Protein AF-A0A4Q9VBT9-F1 (afdb_monomer_lite)

Foldseek 3Di:
DDDDDDDDDDDPPPPDDDDDDDDDDDDDDDPVCVPPPPPLPDPDDPVVVVVLVCLLVVLVPDDLLVLLCCQQVVVVVVVDHDDLVRSLVVSLCSNCVSQLVVLLSVLLVPQDVVQLVVCVVVVDDPVCCCVPRRPLSSCLSSLVSVLVVVLVSVVCVLSSCVVVDDDLVVVLVVVCVVPVCNPVSVVVSVVVSVVVSVVSSVVSVVVCCVPRVPD

Organism: NCBI:txid1549641

InterPro domains:
  IPR000515 ABC transporter type 1, transmembrane domain MetI-like [PF00528] (42-210)
  IPR000515 ABC transporter type 1, transmembrane domain MetI-like [PS50928] (1-204)
  IPR000515 ABC transporter type 1, transmembrane domain MetI-like [cd06261] (45-200)
  IPR010065 Amino acid ABC transporter, permease protein, 3-TM domain [TIGR01726] (42-106)
  IPR035906 MetI-like superfamily [G3DSA:1.10.3720.10] (29-213)
  IPR035906 MetI-like superfamily [SSF161098] (27-200)
  IPR043429 ABC transporter membrane protein permease protein ArtM/GltK/GlnP/TcyL/YhdX-like [PTHR30614] (45-211)

Sequence (215 aa):
MTPCRSLRCPPHQWRGRRFKHGSILDGKIPAAWVSSPRKSTVYGRRVVRAIISAYVEFIRNTPFLIQVFVVYLGLPSLGVRLSPEQAAILAMTINVGAYGSEILRAGIESVPRGQIEAAKVLGFRFLPIFRHVIFRQALLAIYPALTSQFILLMLGTSIVSAIAVEELTAAANTIQTRTFRTFEVYFIVTLIYVAMSLFLRATFNAIYNRWIRIR

Structure (mmCIF, N/CA/C/O backbone):
data_AF-A0A4Q9VBT9-F1
#
_entry.id   AF-A0A4Q9VBT9-F1
#
loop_
_atom_site.group_PDB
_atom_site.id
_atom_site.type_symbol
_atom_site.label_atom_id
_atom_site.label_alt_id
_atom_site.label_comp_id
_atom_site.label_asym_id
_atom_site.label_entity_id
_atom_site.label_seq_id
_atom_site.pdbx_PDB_ins_code
_atom_site.Cartn_x
_atom_site.Cartn_y
_atom_site.Cartn_z
_atom_site.occupancy
_atom_site.B_iso_or_equiv
_atom_site.auth_seq_id
_atom_site.auth_comp_id
_atom_site.auth_asym_id
_atom_site.auth_atom_id
_atom_site.pdbx_PDB_model_num
ATOM 1 N N . MET A 1 1 ? 23.984 -27.152 -54.541 1.00 41.47 1 MET A N 1
ATOM 2 C CA . MET A 1 1 ? 22.603 -27.427 -54.095 1.00 41.47 1 MET A CA 1
ATOM 3 C C . MET A 1 1 ? 22.132 -26.262 -53.241 1.00 41.47 1 MET A C 1
ATOM 5 O O . MET A 1 1 ? 22.604 -26.079 -52.128 1.00 41.47 1 MET A O 1
ATOM 9 N N . THR A 1 2 ? 21.295 -25.419 -53.832 1.00 29.95 2 THR A N 1
ATOM 10 C CA . THR A 1 2 ? 20.594 -24.273 -53.231 1.00 29.95 2 THR A CA 1
ATOM 11 C C . THR A 1 2 ? 19.303 -24.764 -52.515 1.00 29.95 2 THR A C 1
ATOM 13 O O . THR A 1 2 ? 19.048 -25.966 -52.521 1.00 29.95 2 THR A O 1
ATOM 16 N N . PRO A 1 3 ? 18.510 -23.910 -51.833 1.00 42.59 3 PRO A N 1
ATOM 17 C CA . PRO A 1 3 ? 18.200 -23.987 -50.402 1.00 42.59 3 PRO A CA 1
ATOM 18 C C . PRO A 1 3 ? 16.759 -24.440 -50.079 1.00 42.59 3 PRO A C 1
ATOM 20 O O . PRO A 1 3 ? 15.856 -24.326 -50.906 1.00 42.59 3 PRO A O 1
ATOM 23 N N . CYS A 1 4 ? 16.492 -24.849 -48.831 1.00 33.50 4 CYS A N 1
ATOM 24 C CA . CYS A 1 4 ? 15.123 -25.124 -48.378 1.00 33.50 4 CYS A CA 1
ATOM 25 C C . CYS A 1 4 ? 14.430 -23.837 -47.898 1.00 33.50 4 CYS A C 1
ATOM 27 O O . CYS A 1 4 ? 14.563 -23.389 -46.761 1.00 33.50 4 CYS A O 1
ATOM 29 N N . ARG A 1 5 ? 13.703 -23.235 -48.838 1.00 38.47 5 ARG A N 1
ATOM 30 C CA . ARG A 1 5 ? 12.764 -22.123 -48.705 1.00 38.47 5 ARG A CA 1
ATOM 31 C C . ARG A 1 5 ? 11.365 -22.720 -48.517 1.00 38.47 5 ARG A C 1
ATOM 33 O O . ARG A 1 5 ? 10.780 -23.141 -49.503 1.00 38.47 5 ARG A O 1
ATOM 40 N N . SER A 1 6 ? 10.813 -22.779 -47.304 1.00 42.28 6 SER A N 1
ATOM 41 C CA . SER A 1 6 ? 9.351 -22.714 -47.096 1.00 42.28 6 SER A CA 1
ATOM 42 C C . SER A 1 6 ? 8.944 -22.737 -45.620 1.00 42.28 6 SER A C 1
ATOM 44 O O . SER A 1 6 ? 9.319 -23.599 -44.834 1.00 42.28 6 SER A O 1
ATOM 46 N N . LEU A 1 7 ? 8.106 -21.760 -45.283 1.00 49.81 7 LEU A N 1
ATOM 47 C CA . LEU A 1 7 ? 7.200 -21.752 -44.145 1.00 49.81 7 LEU A CA 1
ATOM 48 C C . LEU A 1 7 ? 6.194 -22.907 -44.277 1.00 49.81 7 LEU A C 1
ATOM 50 O O . LEU A 1 7 ? 5.465 -22.945 -45.272 1.00 49.81 7 LEU A O 1
ATOM 54 N N . ARG A 1 8 ? 6.143 -23.797 -43.274 1.00 39.50 8 ARG A N 1
ATOM 55 C CA . ARG A 1 8 ? 4.955 -24.528 -42.770 1.00 39.50 8 ARG A CA 1
ATOM 56 C C . ARG A 1 8 ? 5.395 -25.622 -41.783 1.00 39.50 8 ARG A C 1
ATOM 58 O O . ARG A 1 8 ? 5.787 -26.705 -42.197 1.00 39.50 8 ARG A O 1
ATOM 65 N N . CYS A 1 9 ? 5.298 -25.361 -40.477 1.00 41.59 9 CYS A N 1
ATOM 66 C CA . CYS A 1 9 ? 5.361 -26.420 -39.459 1.00 41.59 9 CYS A CA 1
ATOM 67 C C . CYS A 1 9 ? 3.930 -26.891 -39.121 1.00 41.59 9 CYS A C 1
ATOM 69 O O . CYS A 1 9 ? 3.095 -26.042 -38.804 1.00 41.59 9 CYS A O 1
ATOM 71 N N . PRO A 1 10 ? 3.618 -28.200 -39.176 1.00 45.19 10 PRO A N 1
ATOM 72 C CA . PRO A 1 10 ? 2.291 -28.726 -38.851 1.00 45.19 10 PRO A CA 1
ATOM 73 C C . PRO A 1 10 ? 2.074 -28.921 -37.326 1.00 45.19 10 PRO A C 1
ATOM 75 O O . PRO A 1 10 ? 3.022 -29.220 -36.600 1.00 45.19 10 PRO A O 1
ATOM 78 N N . PRO A 1 11 ? 0.831 -28.799 -36.808 1.00 48.09 11 PRO A N 1
ATOM 79 C CA . PRO A 1 11 ? 0.550 -28.661 -35.368 1.00 48.09 11 PRO A CA 1
ATOM 80 C C . PRO A 1 11 ? 0.436 -29.971 -34.552 1.00 48.09 11 PRO A C 1
ATOM 82 O O . PRO A 1 11 ? -0.048 -29.942 -33.425 1.00 48.09 11 PRO A O 1
ATOM 85 N N . HIS A 1 12 ? 0.884 -31.127 -35.051 1.00 48.47 12 HIS A N 1
ATOM 86 C CA . HIS A 1 12 ? 0.648 -32.428 -34.390 1.00 48.47 12 HIS A CA 1
ATOM 87 C C . HIS A 1 12 ? 1.867 -33.029 -33.654 1.00 48.47 12 HIS A C 1
ATOM 89 O O . HIS A 1 12 ? 1.790 -34.151 -33.159 1.00 48.47 12 HIS A O 1
ATOM 95 N N . GLN A 1 13 ? 2.977 -32.290 -33.512 1.00 44.00 13 GLN A N 1
ATOM 96 C CA . GLN A 1 13 ? 4.254 -32.820 -32.994 1.00 44.00 13 GLN A CA 1
ATOM 97 C C . GLN A 1 13 ? 4.605 -32.408 -31.542 1.00 44.00 13 GLN A C 1
ATOM 99 O O . GLN A 1 13 ? 5.768 -32.446 -31.149 1.00 44.00 13 GLN A O 1
ATOM 104 N N . TRP A 1 14 ? 3.616 -32.040 -30.714 1.00 46.31 14 TRP A N 1
ATOM 105 C CA . TRP A 1 14 ? 3.822 -31.657 -29.297 1.00 46.31 14 TRP A CA 1
ATOM 106 C C . TRP A 1 14 ? 3.357 -32.694 -28.265 1.00 46.31 14 TRP A C 1
ATOM 108 O O . TRP A 1 14 ? 3.235 -32.393 -27.079 1.00 46.31 14 TRP A O 1
ATOM 118 N N . ARG A 1 15 ? 3.125 -33.942 -28.673 1.00 44.03 15 ARG A N 1
ATOM 119 C CA . ARG A 1 15 ? 2.681 -35.007 -27.767 1.00 44.03 15 ARG A CA 1
ATOM 120 C C . ARG A 1 15 ? 3.808 -36.030 -27.595 1.00 44.03 15 ARG A C 1
ATOM 122 O O . ARG A 1 15 ? 3.927 -36.939 -28.403 1.00 44.03 15 ARG A O 1
ATOM 129 N N . GLY A 1 16 ? 4.663 -35.873 -26.571 1.00 39.12 16 GLY A N 1
ATOM 130 C CA . GLY A 1 16 ? 5.627 -36.945 -26.262 1.00 39.12 16 GLY A CA 1
ATOM 131 C C . GLY A 1 16 ? 6.888 -36.687 -25.431 1.00 39.12 16 GLY A C 1
ATOM 132 O O . GLY A 1 16 ? 7.730 -37.581 -25.412 1.00 39.12 16 GLY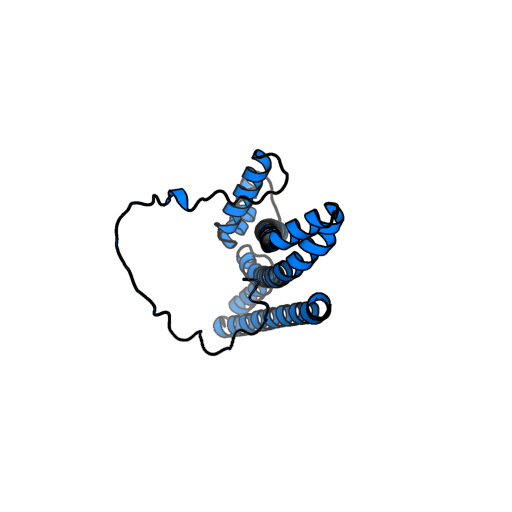 A O 1
ATOM 133 N N . ARG A 1 17 ? 7.075 -35.567 -24.714 1.00 38.09 17 ARG A N 1
ATOM 134 C CA . ARG A 1 17 ? 8.184 -35.476 -23.735 1.00 38.09 17 ARG A CA 1
ATOM 135 C C . ARG A 1 17 ? 7.695 -35.677 -22.306 1.00 38.09 17 ARG A C 1
ATOM 137 O O . ARG A 1 17 ? 7.291 -34.752 -21.614 1.00 38.09 17 ARG A O 1
ATOM 144 N N . ARG A 1 18 ? 7.729 -36.960 -21.935 1.00 39.06 18 ARG A N 1
ATOM 145 C CA . ARG A 1 18 ? 7.589 -37.518 -20.591 1.00 39.06 18 ARG A CA 1
ATOM 146 C C . ARG A 1 18 ? 8.417 -36.745 -19.564 1.00 39.06 18 ARG A C 1
ATOM 148 O O . ARG A 1 18 ? 9.620 -36.564 -19.737 1.00 39.06 18 ARG A O 1
ATOM 155 N N . PHE A 1 19 ? 7.745 -36.416 -18.466 1.00 40.06 19 PHE A N 1
ATOM 156 C CA . PHE A 1 19 ? 8.315 -36.292 -17.132 1.00 40.06 19 PHE A CA 1
ATOM 157 C C . PHE A 1 19 ? 9.359 -37.392 -16.885 1.00 40.06 19 PHE A C 1
ATOM 159 O O . PHE A 1 19 ? 9.043 -38.579 -16.977 1.00 40.06 19 PHE A O 1
ATOM 166 N N . LYS A 1 20 ? 10.581 -37.003 -16.521 1.00 36.03 20 LYS A N 1
ATOM 167 C CA . LYS A 1 20 ? 11.493 -37.864 -15.769 1.00 36.03 20 LYS A CA 1
ATOM 168 C C . LYS A 1 20 ? 11.769 -37.199 -14.429 1.00 36.03 20 LYS A C 1
ATOM 170 O O . LYS A 1 20 ? 12.454 -36.185 -14.361 1.00 36.03 20 LYS A O 1
ATOM 175 N N . HIS A 1 21 ? 11.185 -37.784 -13.386 1.00 34.78 21 HIS A N 1
ATOM 176 C CA . HIS A 1 21 ? 11.711 -37.700 -12.032 1.00 34.78 21 HIS A CA 1
ATOM 177 C C . HIS A 1 21 ? 13.161 -38.197 -12.040 1.00 34.78 21 HIS A C 1
ATOM 179 O O . HIS A 1 21 ? 13.456 -39.255 -12.595 1.00 34.78 21 HIS A O 1
ATOM 185 N N . GLY A 1 22 ? 14.039 -37.419 -11.423 1.00 31.72 22 GLY A N 1
ATOM 186 C CA . GLY A 1 22 ? 15.429 -37.755 -11.162 1.00 31.72 22 GLY A CA 1
ATOM 187 C C . GLY A 1 22 ? 15.841 -37.067 -9.871 1.00 31.72 22 GLY A C 1
ATOM 188 O O . GLY A 1 22 ? 16.493 -36.032 -9.895 1.00 31.72 22 GLY A O 1
ATOM 189 N N . SER A 1 23 ? 15.377 -37.613 -8.751 1.00 38.16 23 SER A N 1
ATOM 190 C CA . SER A 1 23 ? 15.927 -37.364 -7.425 1.00 38.16 23 SER A CA 1
ATOM 191 C C . SER A 1 23 ? 17.282 -38.064 -7.325 1.00 38.16 23 SER A C 1
ATOM 193 O O . SER A 1 23 ? 17.322 -39.290 -7.235 1.00 38.16 23 SER A O 1
ATOM 195 N N . ILE A 1 24 ? 18.375 -37.302 -7.344 1.00 40.81 24 ILE A N 1
ATOM 196 C CA . ILE A 1 24 ? 19.678 -37.746 -6.839 1.00 40.81 24 ILE A CA 1
ATOM 197 C C . ILE A 1 24 ? 20.220 -36.633 -5.947 1.00 40.81 24 ILE A C 1
ATOM 199 O O . ILE A 1 24 ? 20.262 -35.462 -6.320 1.00 40.81 24 ILE A O 1
ATOM 203 N N . LEU A 1 25 ? 20.517 -37.060 -4.729 1.00 45.81 25 LEU A N 1
ATOM 204 C CA . LEU A 1 25 ? 20.853 -36.300 -3.545 1.00 45.81 25 LEU A CA 1
ATOM 205 C C . LEU A 1 25 ? 22.316 -35.827 -3.555 1.00 45.81 25 LEU A C 1
ATOM 207 O O . LEU A 1 25 ? 23.164 -36.370 -4.256 1.00 45.81 25 LEU A O 1
ATOM 211 N N . ASP A 1 26 ? 22.556 -34.862 -2.670 1.00 36.56 26 ASP A N 1
ATOM 212 C CA . ASP A 1 26 ? 23.813 -34.587 -1.972 1.00 36.56 26 ASP A CA 1
ATOM 213 C C . ASP A 1 26 ? 24.938 -33.860 -2.711 1.00 36.56 26 ASP A C 1
ATOM 215 O O . ASP A 1 26 ? 25.891 -34.421 -3.244 1.00 36.56 26 ASP A O 1
ATOM 219 N N . GLY A 1 27 ? 24.894 -32.536 -2.568 1.00 35.88 27 GLY A N 1
ATOM 220 C CA . GLY A 1 27 ? 26.042 -31.664 -2.766 1.00 35.88 27 GLY A CA 1
ATOM 221 C C . GLY A 1 27 ? 25.798 -30.302 -2.134 1.00 35.88 27 GLY A C 1
ATOM 222 O O . GLY A 1 27 ? 25.495 -29.355 -2.845 1.00 35.88 27 GLY A O 1
ATOM 223 N N . LYS A 1 28 ? 25.861 -30.238 -0.794 1.00 43.28 28 LYS A N 1
ATOM 224 C CA . LYS A 1 28 ? 25.981 -29.036 0.059 1.00 43.28 28 LYS A CA 1
ATOM 225 C C . LYS A 1 28 ? 25.972 -27.705 -0.711 1.00 43.28 28 LYS A C 1
ATOM 227 O O . LYS A 1 28 ? 27.026 -27.163 -1.036 1.00 43.28 28 LYS A O 1
ATOM 232 N N . ILE A 1 29 ? 24.789 -27.144 -0.938 1.00 42.84 29 ILE A N 1
ATOM 233 C CA . ILE A 1 29 ? 24.659 -25.733 -1.303 1.00 42.84 29 ILE A CA 1
ATOM 234 C C . ILE A 1 29 ? 24.493 -24.997 0.026 1.00 42.84 29 ILE A C 1
ATOM 236 O O . ILE A 1 29 ? 23.461 -25.178 0.676 1.00 42.84 29 ILE A O 1
ATOM 240 N N . PRO A 1 30 ? 25.480 -24.216 0.499 1.00 38.38 30 PRO A N 1
ATOM 241 C CA . PRO A 1 30 ? 25.260 -23.420 1.689 1.00 38.38 30 PRO A CA 1
ATOM 242 C C . PRO A 1 30 ? 24.080 -22.485 1.421 1.00 38.38 30 PRO A C 1
ATOM 244 O O . PRO A 1 30 ? 24.077 -21.738 0.439 1.00 38.38 30 PRO A O 1
ATOM 247 N N . ALA A 1 31 ? 23.098 -22.500 2.325 1.00 44.47 31 ALA A N 1
ATOM 248 C CA . ALA A 1 31 ? 21.940 -21.602 2.340 1.00 44.47 31 ALA A CA 1
ATOM 249 C C . ALA A 1 31 ? 22.319 -20.098 2.310 1.00 44.47 31 ALA A C 1
ATOM 251 O O . ALA A 1 31 ? 21.458 -19.241 2.145 1.00 44.47 31 ALA A O 1
ATOM 252 N N . ALA A 1 32 ? 23.616 -19.778 2.386 1.00 38.78 32 ALA A N 1
ATOM 253 C CA . ALA A 1 32 ? 24.213 -18.464 2.175 1.00 38.78 32 ALA A CA 1
ATOM 254 C C . ALA A 1 32 ? 24.196 -17.954 0.713 1.00 38.78 32 ALA A C 1
ATOM 256 O O . ALA A 1 32 ? 24.543 -16.800 0.489 1.00 38.78 32 ALA A O 1
ATOM 257 N N . TRP A 1 33 ? 23.790 -18.760 -0.280 1.00 31.41 33 TRP A N 1
ATOM 258 C CA . TRP A 1 33 ? 23.716 -18.339 -1.696 1.00 31.41 33 TRP A CA 1
ATOM 259 C C . TRP A 1 33 ? 22.307 -17.979 -2.196 1.00 31.41 33 TRP A C 1
ATOM 261 O O . TRP A 1 33 ? 22.147 -17.547 -3.339 1.00 31.41 33 TRP A O 1
ATOM 271 N N . VAL A 1 34 ? 21.286 -18.066 -1.336 1.00 45.56 34 VAL A N 1
ATOM 272 C CA . VAL A 1 34 ? 19.930 -17.549 -1.625 1.00 45.56 34 VAL A CA 1
ATOM 273 C C . VAL A 1 34 ? 19.842 -16.024 -1.403 1.00 45.56 34 VAL A C 1
ATOM 275 O O . VAL A 1 34 ? 18.812 -15.409 -1.645 1.00 45.56 34 VAL A O 1
ATOM 278 N N . SER A 1 35 ? 20.949 -15.364 -1.051 1.00 39.19 35 SER A N 1
ATOM 279 C CA . SER A 1 35 ? 21.095 -13.902 -1.056 1.00 39.19 35 SER A CA 1
ATOM 280 C C . SER A 1 35 ? 21.804 -13.398 -2.320 1.00 39.19 35 SER A C 1
ATOM 282 O O . SER A 1 35 ? 22.610 -12.467 -2.267 1.00 39.19 35 SER A O 1
ATOM 284 N N . SER A 1 36 ? 21.517 -14.005 -3.482 1.00 37.19 36 SER A N 1
ATOM 285 C CA . SER A 1 36 ? 21.977 -13.483 -4.776 1.00 37.19 36 SER A CA 1
ATOM 286 C C . SER A 1 36 ? 21.720 -11.971 -4.822 1.00 37.19 36 SER A C 1
ATOM 288 O O . SER A 1 36 ? 20.560 -11.556 -4.697 1.00 37.19 36 SER A O 1
ATOM 290 N N . PRO A 1 37 ? 22.765 -11.127 -4.954 1.00 44.44 37 PRO A N 1
ATOM 291 C CA . PRO A 1 37 ? 22.612 -9.686 -4.951 1.00 44.44 37 PRO A CA 1
ATOM 292 C C . PRO A 1 37 ? 21.917 -9.309 -6.250 1.00 44.44 37 PRO A C 1
ATOM 294 O O . PRO A 1 37 ? 22.542 -9.084 -7.286 1.00 44.44 37 PRO A O 1
ATOM 297 N N . ARG A 1 38 ? 20.588 -9.292 -6.166 1.00 48.53 38 ARG A N 1
ATOM 298 C CA . ARG A 1 38 ? 19.596 -8.843 -7.132 1.00 48.53 38 ARG A CA 1
ATOM 299 C C . ARG A 1 38 ? 20.162 -7.689 -7.948 1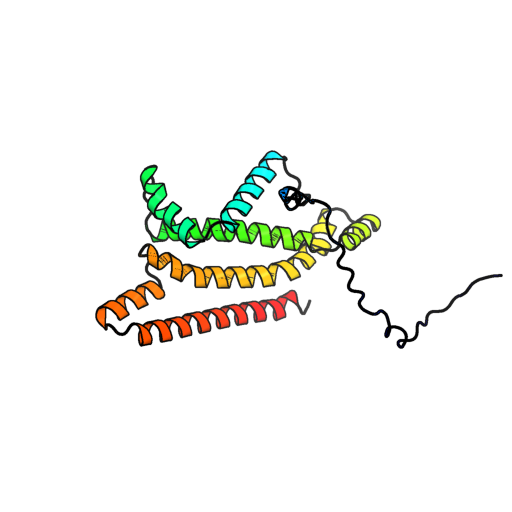.00 48.53 38 ARG A C 1
ATOM 301 O O . ARG A 1 38 ? 20.131 -6.552 -7.488 1.00 48.53 38 ARG A O 1
ATOM 308 N N . LYS A 1 39 ? 20.746 -7.958 -9.124 1.00 44.34 39 LYS A N 1
ATOM 309 C CA . LYS A 1 39 ? 21.394 -6.954 -9.987 1.00 44.34 39 LYS A CA 1
ATOM 310 C C . LYS A 1 39 ? 20.336 -6.111 -10.712 1.00 44.34 39 LYS A C 1
ATOM 312 O O . LYS A 1 39 ? 20.248 -6.141 -11.933 1.00 44.34 39 LYS A O 1
ATOM 317 N N . SER A 1 40 ? 19.581 -5.305 -9.969 1.00 42.91 40 SER A N 1
ATOM 318 C CA . SER A 1 40 ? 18.820 -4.199 -10.547 1.00 42.91 40 SER A CA 1
ATOM 319 C C . SER A 1 40 ? 19.765 -3.017 -10.766 1.00 42.91 40 SER A C 1
ATOM 321 O O . SER A 1 40 ? 20.177 -2.339 -9.820 1.00 42.91 40 SER A O 1
ATOM 323 N N . THR A 1 41 ? 20.160 -2.795 -12.015 1.00 47.03 41 THR A N 1
ATOM 324 C CA . THR A 1 41 ? 20.924 -1.622 -12.454 1.00 47.03 41 THR A CA 1
ATOM 325 C C . THR A 1 41 ? 20.027 -0.385 -12.391 1.00 47.03 41 THR A C 1
ATOM 327 O O . THR A 1 41 ? 19.472 0.048 -13.393 1.00 47.03 41 THR A O 1
ATOM 330 N N . VAL A 1 42 ? 19.861 0.171 -11.192 1.00 50.22 42 VAL A N 1
ATOM 331 C CA . VAL A 1 42 ? 19.422 1.556 -10.997 1.00 50.22 42 VAL A CA 1
ATOM 332 C C . VAL A 1 42 ? 20.692 2.364 -10.742 1.00 50.22 42 VAL A C 1
ATOM 334 O O . VAL A 1 42 ? 21.483 2.012 -9.865 1.00 50.22 42 VAL A O 1
ATOM 337 N N . TYR A 1 43 ? 20.936 3.379 -11.572 1.00 49.47 43 TYR A N 1
ATOM 338 C CA . TYR A 1 43 ? 22.117 4.242 -11.513 1.00 49.47 43 TYR A CA 1
ATOM 339 C C . TYR A 1 43 ? 22.160 4.978 -10.163 1.00 49.47 43 TYR A C 1
ATOM 341 O O . TYR A 1 43 ? 21.432 5.940 -9.949 1.00 49.47 43 TYR A O 1
ATOM 349 N N . GLY A 1 44 ? 22.996 4.504 -9.237 1.00 58.72 44 GLY A N 1
ATOM 350 C CA . GLY A 1 44 ? 23.167 5.089 -7.910 1.00 58.72 44 GLY A CA 1
ATOM 351 C C . GLY A 1 44 ? 24.423 4.561 -7.216 1.00 58.72 44 GLY A C 1
ATOM 352 O O . GLY A 1 44 ? 24.881 3.446 -7.474 1.00 58.72 44 GLY A O 1
ATOM 353 N N . ARG A 1 45 ? 25.006 5.382 -6.339 1.00 73.94 45 ARG A N 1
ATOM 354 C CA . ARG A 1 45 ? 26.202 5.060 -5.540 1.00 73.94 45 ARG A CA 1
ATOM 355 C C . ARG A 1 45 ? 25.923 3.787 -4.723 1.00 73.94 45 ARG A C 1
ATOM 357 O O . ARG A 1 45 ? 24.867 3.692 -4.098 1.00 73.94 45 ARG A O 1
ATOM 364 N N . ARG A 1 46 ? 26.842 2.805 -4.725 1.00 79.69 46 ARG A N 1
ATOM 365 C CA . ARG A 1 46 ? 26.627 1.459 -4.130 1.00 79.69 46 ARG A CA 1
ATOM 366 C C . ARG A 1 46 ? 26.077 1.507 -2.696 1.00 79.69 46 ARG A C 1
ATOM 368 O O . ARG A 1 46 ? 25.222 0.700 -2.351 1.00 79.69 46 ARG A O 1
ATOM 375 N N . VAL A 1 47 ? 26.520 2.490 -1.911 1.00 84.50 47 VAL A N 1
ATOM 376 C CA . VAL A 1 47 ? 26.085 2.722 -0.524 1.00 84.50 47 VAL A CA 1
ATOM 377 C C . VAL A 1 47 ? 24.601 3.085 -0.432 1.00 84.50 47 VAL A C 1
ATOM 379 O O . VAL A 1 47 ? 23.870 2.466 0.330 1.00 84.50 47 VAL A O 1
ATOM 382 N N . VAL A 1 48 ? 24.122 4.029 -1.247 1.00 85.44 48 VAL A N 1
ATOM 383 C CA . VAL A 1 48 ? 22.711 4.462 -1.236 1.00 85.44 48 VAL A CA 1
ATOM 384 C C . VAL A 1 48 ? 21.789 3.291 -1.564 1.00 85.44 48 VAL A C 1
ATOM 386 O O . VAL A 1 48 ? 20.770 3.080 -0.914 1.00 85.44 48 VAL A O 1
ATOM 389 N N . ARG A 1 49 ? 22.187 2.469 -2.539 1.00 82.31 49 ARG A N 1
ATOM 390 C CA . ARG A 1 49 ? 21.445 1.262 -2.900 1.00 82.31 49 ARG A CA 1
ATOM 391 C C . ARG A 1 49 ? 21.410 0.241 -1.766 1.00 82.31 49 ARG A C 1
ATOM 393 O O . ARG A 1 49 ? 20.365 -0.371 -1.563 1.00 82.31 49 ARG A O 1
ATOM 400 N N . ALA A 1 50 ? 22.523 0.046 -1.062 1.00 86.19 50 ALA A N 1
ATOM 401 C CA . ALA A 1 50 ? 22.582 -0.862 0.078 1.00 86.19 50 ALA A CA 1
ATOM 402 C C . ALA A 1 50 ? 21.639 -0.401 1.199 1.00 86.19 50 ALA A C 1
ATOM 404 O O . ALA A 1 50 ? 20.858 -1.209 1.685 1.00 86.19 50 ALA A O 1
ATOM 405 N N . ILE A 1 51 ? 21.631 0.897 1.521 1.00 89.06 51 ILE A N 1
ATOM 406 C CA . ILE A 1 51 ? 20.741 1.476 2.540 1.00 89.06 51 ILE A CA 1
ATOM 407 C C . ILE A 1 51 ? 19.268 1.287 2.159 1.00 89.06 51 ILE A C 1
ATOM 409 O O . ILE A 1 51 ? 18.489 0.784 2.963 1.00 89.06 51 ILE A O 1
ATOM 413 N N . ILE A 1 52 ? 18.882 1.631 0.925 1.00 88.81 52 ILE A N 1
ATOM 414 C CA . ILE A 1 52 ? 17.494 1.463 0.462 1.00 88.81 52 ILE A CA 1
ATOM 415 C C . ILE A 1 52 ? 17.097 -0.016 0.461 1.00 88.81 52 ILE A C 1
ATOM 417 O O . ILE A 1 52 ? 15.995 -0.355 0.878 1.00 88.81 52 ILE A O 1
ATOM 421 N N . SER A 1 53 ? 17.989 -0.906 0.015 1.00 88.31 53 SER A N 1
ATOM 422 C CA . SER A 1 53 ? 17.703 -2.346 -0.013 1.00 88.31 53 SER A CA 1
ATOM 423 C C . SER A 1 53 ? 17.521 -2.897 1.399 1.00 88.31 53 SER A C 1
ATOM 425 O O . SER A 1 53 ? 16.553 -3.609 1.636 1.00 88.31 53 SER A O 1
ATOM 427 N N . ALA A 1 54 ? 18.387 -2.506 2.340 1.00 91.31 54 ALA A N 1
ATOM 428 C CA . ALA A 1 54 ? 18.275 -2.890 3.743 1.00 91.31 54 ALA A CA 1
ATOM 429 C C . ALA A 1 54 ? 16.973 -2.373 4.372 1.00 91.31 54 ALA A C 1
ATOM 431 O O . ALA A 1 54 ? 16.282 -3.130 5.046 1.00 91.31 54 ALA A O 1
ATOM 432 N N . TYR A 1 55 ? 16.593 -1.121 4.098 1.00 92.88 55 TYR A N 1
ATOM 433 C CA . TYR A 1 55 ? 15.311 -0.553 4.522 1.00 92.88 55 TYR A CA 1
ATOM 434 C C . TYR A 1 55 ? 14.118 -1.369 4.000 1.00 92.88 55 TYR A C 1
ATOM 436 O O . TYR A 1 55 ? 13.265 -1.791 4.778 1.00 92.88 55 TYR A O 1
ATOM 444 N N . VAL A 1 56 ? 14.068 -1.628 2.688 1.00 92.81 56 VAL A N 1
ATOM 445 C CA . VAL A 1 56 ? 12.966 -2.379 2.067 1.00 92.81 56 VAL A CA 1
ATOM 446 C C . VAL A 1 56 ? 12.903 -3.805 2.608 1.00 92.81 56 VAL A C 1
ATOM 448 O O . VAL A 1 56 ? 11.818 -4.302 2.902 1.00 92.81 56 VAL A O 1
ATOM 451 N N . GLU A 1 57 ? 14.047 -4.469 2.747 1.00 91.94 57 GLU A N 1
ATOM 452 C CA . GLU A 1 57 ? 14.135 -5.832 3.266 1.00 91.94 57 GLU A CA 1
ATOM 453 C C . GLU A 1 57 ? 13.679 -5.905 4.725 1.00 91.94 57 GLU A C 1
ATOM 455 O O . GLU A 1 57 ? 12.847 -6.741 5.068 1.00 91.94 57 GLU A O 1
ATOM 460 N N . PHE A 1 58 ? 14.124 -4.971 5.564 1.00 94.75 58 PHE A N 1
ATOM 461 C CA . PHE A 1 58 ? 13.716 -4.895 6.962 1.00 94.75 58 PHE A CA 1
ATOM 462 C C . PHE A 1 58 ? 12.203 -4.688 7.118 1.00 94.75 58 PHE A C 1
ATOM 464 O O . PHE A 1 58 ? 11.544 -5.428 7.849 1.00 94.75 58 PHE A O 1
ATOM 471 N N . ILE A 1 59 ? 11.623 -3.724 6.397 1.00 94.38 59 ILE A N 1
ATOM 472 C CA . ILE A 1 59 ? 10.186 -3.419 6.487 1.00 94.38 59 ILE A CA 1
ATOM 473 C C . ILE A 1 59 ? 9.322 -4.558 5.933 1.00 94.38 59 ILE A C 1
ATOM 475 O O . ILE A 1 59 ? 8.227 -4.805 6.431 1.00 94.38 59 ILE A O 1
ATOM 479 N N . ARG A 1 60 ? 9.792 -5.289 4.919 1.00 90.44 60 ARG A N 1
ATOM 480 C CA . ARG A 1 60 ? 9.041 -6.426 4.365 1.00 90.44 60 ARG A CA 1
ATOM 481 C C . ARG 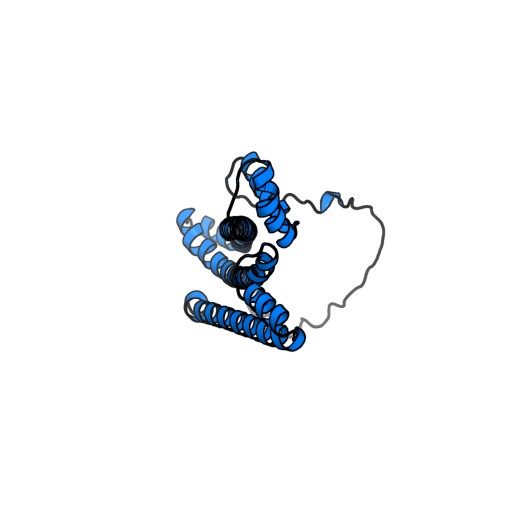A 1 60 ? 9.138 -7.686 5.221 1.00 90.44 60 ARG A C 1
ATOM 483 O O . ARG A 1 60 ? 8.210 -8.486 5.207 1.00 90.44 60 ARG A O 1
ATOM 490 N N . ASN A 1 61 ? 10.232 -7.845 5.964 1.00 94.00 61 ASN A N 1
ATOM 491 C CA . ASN A 1 61 ? 10.459 -8.986 6.852 1.00 94.00 61 ASN A CA 1
ATOM 492 C C . ASN A 1 61 ? 9.921 -8.766 8.276 1.00 94.00 61 ASN A C 1
ATOM 494 O O . ASN A 1 61 ? 10.026 -9.660 9.112 1.00 94.00 61 ASN A O 1
ATOM 498 N N . THR A 1 62 ? 9.345 -7.596 8.568 1.00 93.62 62 THR A N 1
ATOM 499 C CA . THR A 1 62 ? 8.757 -7.281 9.875 1.00 93.62 62 THR A CA 1
ATOM 500 C C . THR A 1 62 ? 7.230 -7.188 9.784 1.00 93.62 62 THR A C 1
ATOM 502 O O . THR A 1 62 ? 6.703 -6.596 8.839 1.00 93.62 62 THR A O 1
ATOM 505 N N . PRO A 1 63 ? 6.481 -7.748 10.753 1.00 93.62 63 PRO A N 1
ATOM 506 C CA . PRO A 1 63 ? 5.027 -7.623 10.775 1.00 93.62 63 PRO A CA 1
ATOM 507 C C . PRO A 1 63 ? 4.588 -6.161 10.918 1.00 93.62 63 PRO A C 1
ATOM 509 O O . PRO A 1 63 ? 5.135 -5.424 11.741 1.00 93.62 63 PRO A O 1
ATOM 512 N N . PHE A 1 64 ? 3.552 -5.755 10.178 1.00 93.69 64 PHE A N 1
ATOM 513 C CA . PHE A 1 64 ? 3.046 -4.377 10.208 1.00 93.69 64 PHE A CA 1
ATOM 514 C C . PHE A 1 64 ? 2.603 -3.933 11.613 1.00 93.69 64 PHE A C 1
ATOM 516 O O . PHE A 1 64 ? 2.918 -2.822 12.026 1.00 93.69 64 PHE A O 1
ATOM 523 N N . LEU A 1 65 ? 1.965 -4.817 12.390 1.00 93.81 65 LEU A N 1
ATOM 524 C CA . LEU A 1 65 ? 1.571 -4.523 13.775 1.00 93.81 65 LEU A CA 1
ATOM 525 C C . LEU A 1 65 ? 2.772 -4.114 14.646 1.00 93.81 65 LEU A C 1
ATOM 527 O O . LEU A 1 65 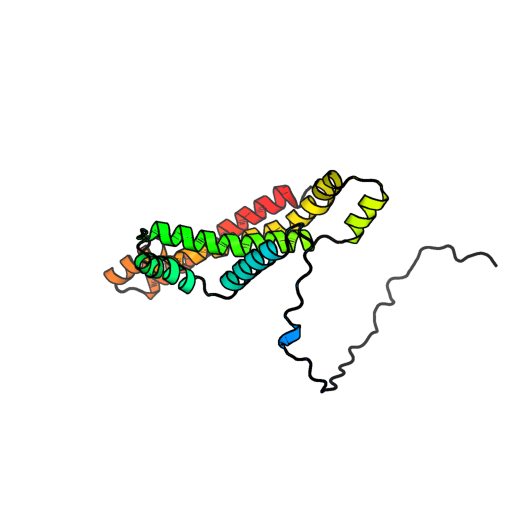? 2.699 -3.139 15.389 1.00 93.81 65 LEU A O 1
ATOM 531 N N . ILE A 1 66 ? 3.901 -4.819 14.512 1.00 94.56 66 ILE A N 1
ATOM 532 C CA . ILE A 1 66 ? 5.125 -4.500 15.257 1.00 94.56 66 ILE A CA 1
ATOM 533 C C . ILE A 1 66 ? 5.683 -3.143 14.822 1.00 94.56 66 ILE A C 1
ATOM 535 O O . ILE A 1 66 ? 6.128 -2.375 15.668 1.00 94.56 66 ILE A O 1
ATOM 539 N N . GLN A 1 67 ? 5.614 -2.803 13.531 1.00 94.50 67 GLN A N 1
ATOM 540 C CA . GLN A 1 67 ? 6.035 -1.484 13.041 1.00 94.50 67 GLN A CA 1
ATOM 541 C C . GLN A 1 67 ? 5.211 -0.361 13.680 1.00 94.50 67 GLN A C 1
ATOM 543 O O . GLN A 1 67 ? 5.784 0.626 14.135 1.00 94.50 67 GLN A O 1
ATOM 548 N N . VAL A 1 68 ? 3.888 -0.528 13.771 1.00 94.00 68 VAL A N 1
ATOM 549 C CA . VAL A 1 68 ? 2.998 0.447 14.423 1.00 94.00 68 VAL A CA 1
ATOM 550 C C . VAL A 1 68 ? 3.364 0.616 15.900 1.00 94.00 68 VAL A C 1
ATOM 552 O O . VAL A 1 68 ? 3.504 1.746 16.362 1.00 94.00 68 VAL A O 1
ATOM 555 N N . PHE A 1 69 ? 3.599 -0.479 16.631 1.00 93.38 69 PHE A N 1
ATOM 556 C CA . PHE A 1 69 ? 4.016 -0.407 18.035 1.00 93.38 69 PHE A CA 1
ATOM 557 C C . PHE A 1 69 ? 5.388 0.232 18.227 1.00 93.38 69 PHE A C 1
ATOM 559 O O . PHE A 1 69 ? 5.544 1.052 19.125 1.00 93.38 69 PHE A O 1
ATOM 566 N N . VAL A 1 70 ? 6.373 -0.071 17.380 1.00 93.06 70 VAL A N 1
ATOM 567 C CA . VAL A 1 70 ? 7.686 0.589 17.445 1.00 93.06 70 VAL A CA 1
ATOM 568 C C . VAL A 1 70 ? 7.549 2.091 17.197 1.00 93.06 70 VAL A C 1
ATOM 570 O O . VAL A 1 70 ? 8.181 2.883 17.891 1.00 93.06 70 VAL A O 1
ATOM 573 N N . VAL A 1 71 ? 6.698 2.502 16.254 1.00 93.25 71 VAL A N 1
ATOM 574 C CA . VAL A 1 71 ? 6.479 3.925 15.976 1.00 93.25 71 VAL A CA 1
ATOM 575 C C . VAL A 1 71 ? 5.750 4.619 17.131 1.00 93.25 71 VAL A C 1
ATOM 577 O O . VAL A 1 71 ? 6.187 5.675 17.574 1.00 93.25 71 VAL A O 1
ATOM 580 N N . TYR A 1 72 ? 4.665 4.038 17.644 1.00 92.94 72 TYR A N 1
ATOM 581 C CA . TYR A 1 72 ? 3.835 4.676 18.669 1.00 92.94 72 TYR A CA 1
ATOM 582 C C . TYR A 1 72 ? 4.436 4.595 20.080 1.00 92.94 72 TYR A C 1
ATOM 584 O O . TYR A 1 72 ? 4.422 5.581 20.810 1.00 92.94 72 TYR A O 1
ATOM 592 N N . LEU A 1 73 ? 4.993 3.443 20.464 1.00 90.81 73 LEU A N 1
ATOM 593 C CA . LEU A 1 73 ? 5.547 3.204 21.803 1.00 90.81 73 LEU A CA 1
ATOM 594 C C . LEU A 1 73 ? 7.056 3.478 21.876 1.00 90.81 73 LEU A C 1
ATOM 596 O O . LEU A 1 73 ? 7.559 3.859 22.930 1.00 90.81 73 LEU A O 1
ATOM 600 N N . GLY A 1 74 ? 7.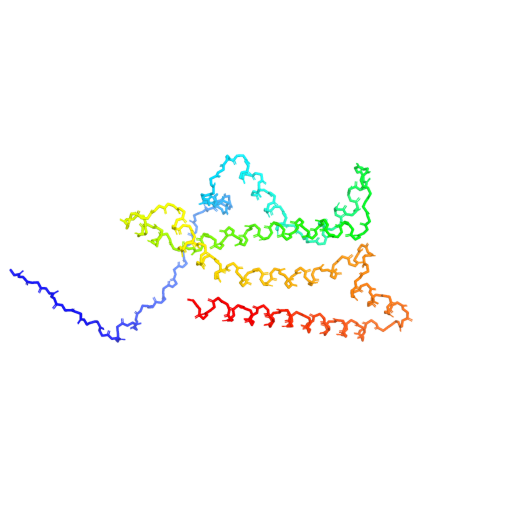787 3.310 20.769 1.00 90.75 74 GLY A N 1
ATOM 601 C CA . GLY A 1 74 ? 9.239 3.500 20.726 1.00 90.75 74 GLY A CA 1
ATOM 602 C C . GLY A 1 74 ? 9.669 4.962 20.608 1.00 90.75 74 GLY A C 1
ATOM 603 O O . GLY A 1 74 ? 10.527 5.394 21.373 1.00 90.75 74 GLY A O 1
ATOM 604 N N . LEU A 1 75 ? 9.073 5.758 19.712 1.00 90.00 75 LEU A N 1
ATOM 605 C CA . LEU A 1 75 ? 9.459 7.173 19.531 1.00 90.00 75 LEU A CA 1
ATOM 606 C C . LEU A 1 75 ? 9.344 8.034 20.803 1.00 90.00 75 LEU A C 1
ATOM 608 O O . LEU A 1 75 ? 10.235 8.863 21.014 1.00 90.00 75 LEU A O 1
ATOM 612 N N . PRO A 1 76 ? 8.341 7.846 21.686 1.00 89.12 76 PRO A N 1
ATOM 613 C CA . PRO A 1 76 ? 8.271 8.586 22.942 1.00 89.12 76 PRO A CA 1
ATOM 614 C C . PRO A 1 76 ? 9.506 8.417 23.834 1.00 89.12 76 PRO A C 1
ATOM 616 O O . PRO A 1 76 ? 9.875 9.365 24.526 1.00 89.12 76 PRO A O 1
ATOM 619 N N . SER A 1 77 ? 10.184 7.262 23.785 1.00 87.19 77 SER A N 1
ATOM 620 C CA . SER A 1 77 ? 11.443 7.035 24.518 1.00 87.19 77 SER A CA 1
ATOM 621 C C . SER A 1 77 ? 12.619 7.866 23.985 1.00 87.19 77 SER A C 1
ATOM 623 O O . SER A 1 77 ? 13.569 8.130 24.715 1.00 87.19 77 SER A O 1
ATOM 625 N N . LEU A 1 78 ? 12.522 8.339 22.739 1.00 88.06 78 LEU A N 1
ATOM 626 C CA . LEU A 1 78 ? 13.465 9.261 22.101 1.00 88.06 78 LEU A CA 1
ATOM 627 C C . LEU A 1 78 ? 13.046 10.735 22.265 1.00 88.06 78 LEU A C 1
ATOM 629 O O . LEU A 1 78 ? 13.664 11.621 21.680 1.00 88.06 78 LEU A O 1
ATOM 633 N N . GLY A 1 79 ? 11.984 11.009 23.031 1.00 89.25 79 GLY A N 1
ATOM 634 C CA . GLY A 1 79 ? 11.465 12.356 23.277 1.00 89.25 79 GLY A CA 1
ATOM 635 C C . GLY A 1 79 ? 10.464 12.865 22.234 1.00 89.25 79 GLY A C 1
ATOM 636 O O . GLY A 1 79 ? 9.956 13.975 22.382 1.00 89.25 79 GLY A O 1
ATOM 637 N N . VAL A 1 80 ? 10.126 12.071 21.212 1.00 91.62 80 VAL A N 1
ATOM 638 C CA . VAL A 1 80 ? 9.146 12.449 20.181 1.00 91.62 80 VAL A CA 1
ATOM 639 C C . VAL A 1 80 ? 7.795 11.825 20.510 1.00 91.62 80 VAL A C 1
ATOM 641 O O . VAL A 1 80 ? 7.603 10.619 20.381 1.00 91.62 80 VAL A O 1
ATOM 644 N N . ARG A 1 81 ? 6.836 12.650 20.936 1.00 90.19 81 ARG A N 1
ATOM 645 C CA . ARG A 1 81 ? 5.464 12.211 21.222 1.00 90.19 81 ARG A CA 1
ATOM 646 C C . ARG A 1 81 ? 4.577 12.505 20.021 1.00 90.19 81 ARG A C 1
ATOM 648 O O . ARG A 1 81 ? 4.388 13.664 19.670 1.00 90.19 81 ARG A O 1
ATOM 655 N N . LEU A 1 82 ? 4.050 11.453 19.409 1.00 90.75 82 LEU A N 1
ATOM 656 C CA . LEU A 1 82 ? 3.095 11.544 18.308 1.00 90.75 82 LEU A CA 1
ATOM 657 C C . LEU A 1 82 ? 1.699 11.190 18.813 1.00 90.75 82 LEU A C 1
ATOM 659 O O . LEU A 1 82 ? 1.558 10.350 19.706 1.00 90.75 82 LEU A O 1
ATOM 663 N N . SER A 1 83 ? 0.670 11.798 18.222 1.00 93.50 83 SER A N 1
ATOM 664 C CA . SER A 1 83 ? -0.695 11.302 18.416 1.00 93.50 83 SER A CA 1
ATOM 665 C C . SER A 1 83 ? -0.841 9.898 17.797 1.00 93.50 83 SER A C 1
ATOM 667 O O . SER A 1 83 ? -0.069 9.550 16.891 1.00 93.50 83 SER A O 1
ATOM 669 N N . PRO A 1 84 ? -1.807 9.076 18.246 1.00 91.12 84 PRO A N 1
ATOM 670 C CA . PRO A 1 84 ? -2.076 7.769 17.643 1.00 91.12 84 PRO A CA 1
ATOM 671 C C . PRO A 1 84 ? -2.253 7.834 16.120 1.00 91.12 84 PRO A C 1
ATOM 673 O O . PRO A 1 84 ? -1.689 7.022 15.387 1.00 91.12 84 PRO A O 1
ATOM 676 N N . GLU A 1 85 ? -2.961 8.850 15.625 1.00 93.25 85 GLU A N 1
ATOM 677 C CA . GLU A 1 85 ? -3.222 9.065 14.200 1.00 93.25 85 GLU A CA 1
ATOM 678 C C . GLU A 1 85 ? -1.934 9.409 13.445 1.00 93.25 85 GLU A C 1
ATOM 680 O O . GLU A 1 85 ? -1.675 8.879 12.365 1.00 93.25 85 GLU A O 1
ATOM 685 N N . GLN A 1 86 ? -1.085 10.264 14.022 1.00 94.44 86 GLN A N 1
ATOM 686 C CA . GLN A 1 86 ? 0.208 10.615 13.431 1.00 94.44 86 GLN A CA 1
ATOM 687 C C . GLN A 1 86 ? 1.142 9.403 13.368 1.00 94.44 86 GLN A C 1
ATOM 689 O O . GLN A 1 86 ? 1.780 9.166 12.339 1.00 94.44 86 GLN A O 1
ATOM 694 N N . ALA A 1 87 ? 1.203 8.614 14.443 1.00 94.19 87 ALA A N 1
ATOM 695 C CA . ALA A 1 87 ? 1.993 7.390 14.492 1.00 94.19 87 ALA A CA 1
ATOM 696 C C . ALA A 1 87 ? 1.500 6.361 13.462 1.00 94.19 87 ALA A C 1
ATOM 698 O O . ALA A 1 87 ? 2.308 5.749 12.761 1.00 94.19 87 ALA A O 1
ATOM 699 N N . ALA A 1 88 ? 0.181 6.224 13.313 1.00 94.31 88 ALA A N 1
ATOM 700 C CA . ALA A 1 88 ? -0.440 5.372 12.310 1.00 94.31 88 ALA A CA 1
ATOM 701 C C . ALA A 1 88 ? -0.074 5.777 10.883 1.00 94.31 88 ALA A C 1
ATOM 703 O O . ALA A 1 88 ? 0.387 4.942 10.104 1.00 94.31 88 ALA A O 1
ATOM 704 N N . ILE A 1 89 ? -0.243 7.060 10.547 1.00 94.75 89 ILE A N 1
ATOM 705 C CA . ILE A 1 89 ? 0.086 7.599 9.224 1.00 94.75 89 ILE A CA 1
ATOM 706 C C . ILE A 1 89 ? 1.571 7.385 8.929 1.00 94.75 89 ILE A C 1
ATOM 708 O O . ILE A 1 89 ? 1.922 6.955 7.828 1.00 94.75 89 ILE A O 1
ATOM 712 N N . LEU A 1 90 ? 2.448 7.627 9.906 1.00 95.25 90 LEU A N 1
ATOM 713 C CA . LEU A 1 90 ? 3.886 7.424 9.756 1.00 95.25 90 LEU A CA 1
ATOM 714 C C . LEU A 1 90 ? 4.228 5.948 9.503 1.00 95.25 90 LEU A C 1
ATOM 716 O O . LEU A 1 90 ? 4.918 5.639 8.530 1.00 95.25 90 LEU A O 1
ATOM 720 N N . ALA A 1 91 ? 3.704 5.030 10.319 1.00 95.06 91 ALA A N 1
ATOM 721 C CA . ALA A 1 91 ? 3.928 3.593 10.160 1.00 95.06 91 ALA A CA 1
ATOM 722 C C . ALA A 1 91 ? 3.390 3.070 8.816 1.00 95.06 91 ALA A C 1
ATOM 724 O O . ALA A 1 91 ? 4.085 2.342 8.104 1.00 95.06 91 ALA A O 1
ATOM 725 N N . MET A 1 92 ? 2.184 3.490 8.420 1.00 94.75 92 MET A N 1
ATOM 726 C CA . MET A 1 92 ? 1.597 3.160 7.118 1.00 94.75 92 MET A CA 1
ATOM 727 C C . MET A 1 92 ? 2.425 3.702 5.954 1.00 94.75 92 MET A C 1
ATOM 729 O O . MET A 1 92 ? 2.636 2.989 4.974 1.00 94.75 92 MET A O 1
ATOM 733 N N . THR A 1 93 ? 2.923 4.936 6.060 1.00 95.75 93 THR A N 1
ATOM 734 C CA . THR A 1 93 ? 3.745 5.579 5.023 1.00 95.75 93 THR A CA 1
ATOM 735 C C . THR A 1 93 ? 5.066 4.840 4.828 1.00 95.75 93 THR A C 1
ATOM 737 O O . THR A 1 93 ? 5.470 4.572 3.695 1.00 95.75 93 THR A O 1
ATOM 740 N N . ILE A 1 94 ? 5.718 4.451 5.925 1.00 95.50 94 ILE A N 1
ATOM 741 C CA . ILE A 1 94 ? 6.931 3.628 5.896 1.00 95.50 94 ILE A CA 1
ATOM 742 C C . ILE A 1 94 ? 6.636 2.288 5.207 1.00 95.50 94 ILE A C 1
ATOM 744 O O . ILE A 1 94 ? 7.330 1.895 4.263 1.00 95.50 94 ILE A O 1
ATOM 748 N N . ASN A 1 95 ? 5.557 1.618 5.617 1.00 95.38 95 ASN A N 1
ATOM 749 C CA . ASN A 1 95 ? 5.171 0.331 5.057 1.00 95.38 95 ASN A CA 1
ATOM 750 C C . ASN A 1 95 ? 4.891 0.426 3.546 1.00 95.38 95 ASN A C 1
ATOM 752 O O . ASN A 1 95 ? 5.564 -0.226 2.742 1.00 95.38 95 ASN A O 1
ATOM 756 N N . VAL A 1 96 ? 3.970 1.300 3.129 1.00 95.31 96 VAL A N 1
ATOM 757 C CA . VAL A 1 96 ? 3.606 1.464 1.714 1.00 95.31 96 VAL A CA 1
ATOM 758 C C . VAL A 1 96 ? 4.779 1.961 0.870 1.00 95.31 96 VAL A C 1
ATOM 760 O O . VAL A 1 96 ? 4.902 1.558 -0.283 1.00 95.31 96 VAL A O 1
ATOM 763 N N . GLY A 1 97 ? 5.683 2.773 1.427 1.00 95.06 97 GLY A N 1
ATOM 764 C CA . GLY A 1 97 ? 6.888 3.226 0.737 1.00 95.06 97 GLY A CA 1
ATOM 765 C C . GLY A 1 97 ? 7.838 2.074 0.406 1.00 95.06 97 GLY A C 1
ATOM 766 O O . GLY A 1 97 ? 8.317 1.969 -0.726 1.00 95.06 97 GLY A O 1
ATOM 767 N N . ALA A 1 98 ? 8.069 1.163 1.357 1.00 94.69 98 ALA A N 1
ATOM 768 C CA . ALA A 1 98 ? 8.913 -0.008 1.133 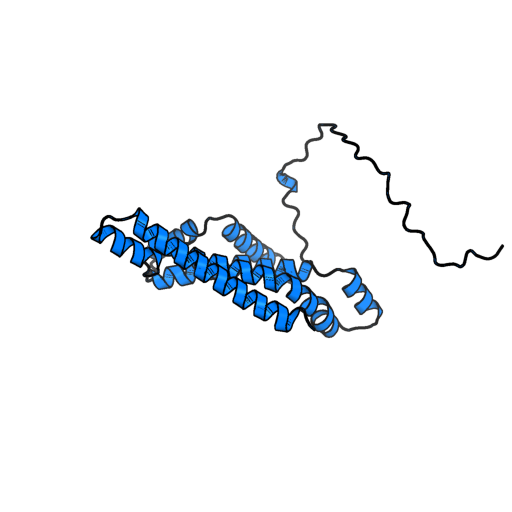1.00 94.69 98 ALA A CA 1
ATOM 769 C C . ALA A 1 98 ? 8.304 -0.957 0.089 1.00 94.69 98 ALA A C 1
ATOM 771 O O . ALA A 1 98 ? 8.948 -1.258 -0.920 1.00 94.69 98 ALA A O 1
ATOM 772 N N . TYR A 1 99 ? 7.047 -1.372 0.284 1.00 94.75 99 TYR A N 1
ATOM 773 C CA . TYR A 1 99 ? 6.348 -2.256 -0.656 1.00 94.75 99 TYR A CA 1
ATOM 774 C C . TYR A 1 99 ? 6.168 -1.603 -2.033 1.00 94.75 99 TYR A C 1
ATOM 776 O O . TYR A 1 99 ? 6.419 -2.239 -3.055 1.00 94.75 99 TYR A O 1
ATOM 784 N N . GLY A 1 100 ? 5.815 -0.318 -2.078 1.00 95.06 100 GLY A N 1
ATOM 785 C CA . GLY A 1 100 ? 5.650 0.452 -3.309 1.00 95.06 100 GLY A CA 1
ATOM 786 C C . GLY A 1 100 ? 6.945 0.559 -4.111 1.00 95.06 100 GLY A C 1
ATOM 787 O O . GLY A 1 100 ? 6.940 0.293 -5.312 1.00 95.06 100 GLY A O 1
ATOM 788 N N . SER A 1 101 ? 8.071 0.867 -3.460 1.00 93.44 101 SER A N 1
ATOM 789 C CA . SER A 1 101 ? 9.373 0.939 -4.139 1.00 93.44 101 SER A CA 1
ATOM 790 C C . SER A 1 101 ? 9.755 -0.388 -4.805 1.00 93.44 101 SER A C 1
ATOM 792 O O . SER A 1 101 ? 10.242 -0.404 -5.937 1.00 93.44 101 SER A O 1
ATOM 794 N N . GLU A 1 102 ? 9.458 -1.510 -4.148 1.00 93.44 102 GLU A N 1
ATOM 795 C CA . GLU A 1 102 ? 9.711 -2.838 -4.688 1.00 93.44 102 GLU A CA 1
ATOM 796 C C . GLU A 1 102 ? 8.773 -3.178 -5.846 1.00 93.44 102 GLU A C 1
ATOM 798 O O . GLU A 1 102 ? 9.225 -3.743 -6.842 1.00 93.44 102 GLU A O 1
ATOM 803 N N . ILE A 1 103 ? 7.491 -2.816 -5.744 1.00 94.12 103 ILE A N 1
ATOM 804 C CA . ILE A 1 103 ? 6.516 -2.993 -6.826 1.00 94.12 103 ILE A CA 1
ATOM 805 C C . ILE A 1 103 ? 6.978 -2.236 -8.077 1.00 94.12 103 ILE A C 1
ATOM 807 O O . ILE A 1 103 ? 7.006 -2.809 -9.167 1.00 94.12 103 ILE A O 1
ATOM 811 N N . LEU A 1 104 ? 7.408 -0.978 -7.929 1.00 93.12 104 LEU A N 1
ATOM 812 C CA . LEU A 1 104 ? 7.944 -0.189 -9.041 1.00 93.12 104 LEU A CA 1
ATOM 813 C C . LEU A 1 104 ? 9.204 -0.837 -9.630 1.00 93.12 104 LEU A C 1
ATOM 815 O O . LEU A 1 104 ? 9.320 -0.977 -10.849 1.00 93.12 104 LEU A O 1
ATOM 819 N N . ARG A 1 105 ? 10.139 -1.263 -8.773 1.00 90.94 105 ARG A N 1
ATOM 820 C CA . ARG A 1 105 ? 11.395 -1.902 -9.187 1.00 90.94 105 ARG A CA 1
ATOM 821 C C . ARG A 1 105 ? 11.140 -3.205 -9.951 1.00 90.94 105 ARG A C 1
ATOM 823 O O . ARG A 1 105 ? 11.703 -3.396 -11.027 1.00 90.94 105 ARG A O 1
ATOM 830 N N . ALA A 1 106 ? 10.282 -4.076 -9.421 1.00 90.31 106 ALA A N 1
ATOM 831 C CA . ALA A 1 106 ? 9.897 -5.339 -10.045 1.00 90.31 106 ALA A CA 1
ATOM 832 C C . ALA A 1 106 ? 9.142 -5.114 -11.362 1.00 90.31 106 ALA A C 1
ATOM 834 O O . ALA A 1 106 ? 9.389 -5.812 -12.342 1.00 90.31 106 ALA A O 1
ATOM 835 N N . GLY A 1 107 ? 8.285 -4.096 -11.417 1.00 92.19 107 GLY A N 1
ATOM 836 C CA . GLY A 1 107 ? 7.582 -3.703 -12.630 1.00 92.19 107 GLY A CA 1
ATOM 837 C C . GLY A 1 107 ? 8.513 -3.268 -13.758 1.00 92.19 107 GLY A C 1
ATOM 838 O O . GLY A 1 107 ? 8.372 -3.736 -14.885 1.00 92.19 107 GLY A O 1
ATOM 839 N N . ILE A 1 108 ? 9.511 -2.431 -13.464 1.00 91.19 108 ILE A N 1
ATOM 840 C CA . ILE A 1 108 ? 10.518 -2.012 -14.453 1.00 91.19 108 ILE A CA 1
ATOM 841 C C . ILE A 1 108 ? 11.381 -3.201 -14.901 1.00 91.19 108 ILE A C 1
ATOM 843 O O . ILE A 1 108 ? 11.677 -3.334 -16.087 1.00 91.19 108 ILE A O 1
ATOM 847 N N . GLU A 1 109 ? 11.771 -4.077 -13.973 1.00 90.19 109 GLU A N 1
ATOM 848 C CA . GLU A 1 109 ? 12.599 -5.253 -14.271 1.00 90.19 109 GLU A CA 1
ATOM 849 C C . GLU A 1 109 ? 11.845 -6.348 -15.044 1.00 90.19 109 GLU A C 1
ATOM 851 O O . GLU A 1 109 ? 12.475 -7.155 -15.724 1.00 90.19 109 GLU A O 1
ATOM 856 N N . SER A 1 110 ? 10.508 -6.347 -14.999 1.00 91.50 110 SER A N 1
ATOM 857 C CA . SER A 1 110 ? 9.672 -7.292 -15.751 1.00 91.50 110 SER A CA 1
ATOM 858 C C . SER A 1 110 ? 9.714 -7.085 -17.272 1.00 91.50 110 SER A C 1
ATOM 860 O O . SER A 1 110 ? 9.341 -7.987 -18.023 1.00 91.50 110 SER A O 1
ATOM 862 N N . VAL A 1 111 ? 10.179 -5.920 -17.743 1.00 90.56 111 VAL A N 1
ATOM 863 C CA . VAL A 1 111 ? 10.232 -5.600 -19.175 1.00 90.56 111 VAL A CA 1
ATOM 864 C C . VAL A 1 111 ? 11.334 -6.419 -19.867 1.00 90.56 111 VAL A C 1
ATOM 866 O O . VAL A 1 111 ? 12.498 -6.352 -19.455 1.00 90.56 111 VAL A O 1
ATOM 869 N N . PRO A 1 112 ? 11.025 -7.158 -20.953 1.00 90.88 112 PRO A N 1
ATOM 870 C CA . PRO A 1 112 ? 12.011 -7.964 -21.665 1.00 90.88 112 PRO A CA 1
ATOM 871 C C . PRO A 1 112 ? 13.191 -7.137 -22.185 1.00 90.88 112 PRO A C 1
ATOM 873 O O . PRO A 1 112 ? 13.027 -6.184 -22.951 1.00 90.88 112 PRO A O 1
ATOM 876 N N . ARG A 1 113 ? 14.416 -7.559 -21.846 1.00 88.44 113 ARG A N 1
ATOM 877 C CA . ARG A 1 113 ? 15.645 -6.871 -22.284 1.00 88.44 113 ARG A CA 1
ATOM 878 C C . ARG A 1 113 ? 15.779 -6.792 -23.806 1.00 88.44 113 ARG A C 1
ATOM 880 O O . ARG A 1 113 ? 16.249 -5.776 -24.307 1.00 88.44 113 ARG A O 1
ATOM 887 N N . GLY A 1 114 ? 15.281 -7.794 -24.535 1.00 90.69 114 GLY A N 1
ATOM 888 C CA . GLY A 1 114 ? 15.330 -7.825 -26.000 1.00 90.69 114 GLY A CA 1
ATOM 889 C C . GLY A 1 114 ? 14.621 -6.643 -26.672 1.00 90.69 114 GLY A C 1
ATOM 890 O O . GLY A 1 114 ? 15.096 -6.144 -27.685 1.00 90.69 114 GLY A O 1
ATOM 891 N N . GLN A 1 115 ? 13.539 -6.116 -26.087 1.00 89.69 115 GLN A N 1
ATOM 892 C CA . GLN A 1 115 ? 12.869 -4.922 -26.624 1.00 89.69 115 GLN A CA 1
ATOM 893 C C . GLN A 1 115 ? 13.705 -3.653 -26.420 1.00 89.69 115 GLN A C 1
ATOM 895 O O . GLN A 1 115 ? 13.718 -2.764 -27.270 1.00 89.69 115 GLN A O 1
ATOM 900 N N . ILE A 1 116 ? 14.422 -3.574 -25.296 1.00 90.56 116 ILE A N 1
ATOM 901 C CA . ILE A 1 116 ? 15.331 -2.466 -24.988 1.00 90.56 116 ILE A CA 1
ATOM 902 C C . ILE A 1 116 ? 16.537 -2.510 -25.936 1.00 90.56 116 ILE A C 1
ATOM 904 O O . ILE A 1 116 ? 16.964 -1.473 -26.436 1.00 90.56 116 ILE A O 1
ATOM 908 N N . GLU A 1 117 ? 17.080 -3.699 -26.197 1.00 91.12 117 GLU A N 1
ATOM 909 C CA . GLU A 1 117 ? 18.195 -3.908 -27.127 1.00 91.12 117 GLU A CA 1
ATOM 910 C C . GLU A 1 117 ? 17.791 -3.618 -28.578 1.00 91.12 117 GLU A C 1
ATOM 912 O O . GLU A 1 117 ? 18.492 -2.870 -29.255 1.00 91.12 117 GLU A O 1
ATOM 917 N N . ALA A 1 118 ? 16.623 -4.087 -29.026 1.00 91.75 118 ALA A N 1
ATOM 918 C CA . ALA A 1 118 ? 16.097 -3.782 -30.356 1.00 91.75 118 ALA A CA 1
ATOM 919 C C . ALA A 1 118 ? 15.916 -2.271 -30.574 1.00 91.75 118 ALA A C 1
ATOM 921 O O . ALA A 1 118 ? 16.332 -1.736 -31.600 1.00 91.75 118 ALA A O 1
ATOM 922 N N . ALA A 1 119 ? 15.366 -1.554 -29.588 1.00 89.94 119 ALA A N 1
ATOM 923 C CA . ALA A 1 119 ? 15.200 -0.106 -29.688 1.00 89.94 119 ALA A CA 1
ATOM 924 C C . ALA A 1 119 ? 16.548 0.639 -29.756 1.00 89.94 119 ALA A C 1
ATOM 926 O O . ALA A 1 119 ? 16.666 1.631 -30.474 1.00 89.94 119 ALA A O 1
ATOM 927 N N . LYS A 1 120 ? 17.585 0.145 -29.064 1.00 91.44 120 LYS A N 1
ATOM 928 C CA . LYS A 1 120 ? 18.949 0.689 -29.180 1.00 91.44 120 LYS A CA 1
ATOM 929 C C . LYS A 1 120 ? 19.539 0.464 -30.574 1.00 91.44 120 LYS A C 1
ATOM 931 O O . LYS A 1 120 ? 20.149 1.383 -31.109 1.00 91.44 120 LYS A O 1
ATOM 936 N N . VAL A 1 121 ? 19.339 -0.716 -31.169 1.00 94.38 121 VAL A N 1
ATOM 937 C CA . VAL A 1 121 ? 19.814 -1.035 -32.533 1.00 94.38 121 VAL A CA 1
ATOM 938 C C . VAL A 1 121 ? 19.121 -0.165 -33.587 1.00 94.38 121 VAL A C 1
ATOM 940 O O . VAL A 1 121 ? 19.759 0.261 -34.542 1.00 94.38 121 VAL A O 1
ATOM 943 N N . LEU A 1 122 ? 17.848 0.179 -33.375 1.00 92.19 122 LEU A N 1
ATOM 944 C CA . LEU A 1 122 ? 17.094 1.115 -34.220 1.00 92.19 122 LEU A CA 1
ATOM 945 C C . LEU A 1 122 ? 17.517 2.591 -34.052 1.00 92.19 122 LEU A C 1
ATOM 947 O O . LEU A 1 122 ? 16.896 3.475 -34.635 1.00 92.19 122 LEU A O 1
ATOM 951 N N . GLY A 1 123 ? 18.548 2.880 -33.252 1.00 92.19 123 GLY A N 1
ATOM 952 C CA . GLY A 1 123 ? 19.083 4.231 -33.071 1.00 92.19 123 GLY A CA 1
ATOM 953 C C . GLY A 1 123 ? 18.279 5.118 -32.115 1.00 92.19 123 GLY A C 1
ATOM 954 O O . GLY A 1 123 ? 18.533 6.322 -32.037 1.00 92.19 123 GLY A O 1
ATOM 955 N N . PHE A 1 124 ? 17.321 4.569 -31.355 1.00 91.12 124 PHE A N 1
ATOM 956 C CA . PHE A 1 124 ? 16.592 5.368 -30.371 1.00 91.12 124 PHE A CA 1
ATOM 957 C C . PHE A 1 124 ? 17.499 5.803 -29.210 1.00 91.12 124 PHE A C 1
ATOM 959 O O . PHE A 1 124 ? 18.284 5.032 -28.658 1.00 91.12 124 PHE A O 1
ATOM 966 N N . ARG A 1 125 ? 17.337 7.060 -28.777 1.00 89.62 125 ARG A N 1
ATOM 967 C CA . ARG A 1 125 ? 17.985 7.598 -27.567 1.00 89.62 125 ARG A CA 1
ATOM 968 C C . ARG A 1 125 ? 17.319 7.035 -26.302 1.00 89.62 125 ARG A C 1
ATOM 970 O O . ARG A 1 125 ? 16.172 6.594 -26.327 1.00 89.62 125 ARG A O 1
ATOM 977 N N . PHE A 1 126 ? 18.012 7.114 -25.164 1.00 86.44 126 PHE A N 1
ATOM 978 C CA . PHE A 1 126 ? 17.552 6.543 -23.888 1.00 86.44 126 PHE A CA 1
ATOM 979 C C . PHE A 1 126 ? 16.168 7.044 -23.429 1.00 86.44 126 PHE A C 1
ATOM 981 O O . PHE A 1 126 ? 15.336 6.230 -23.038 1.00 86.44 126 PHE A O 1
ATOM 988 N N . LEU A 1 127 ? 15.891 8.354 -23.500 1.00 89.88 127 LEU A N 1
ATOM 989 C CA . LEU A 1 127 ? 14.607 8.917 -23.050 1.00 89.88 127 LEU A CA 1
ATOM 990 C C . LEU A 1 127 ? 13.399 8.342 -23.823 1.00 89.88 127 LEU A C 1
ATOM 992 O O . LEU A 1 127 ? 12.456 7.878 -23.177 1.00 89.88 127 LEU A O 1
ATOM 996 N N . PRO A 1 128 ? 13.405 8.320 -25.174 1.00 90.06 128 PRO A N 1
ATOM 997 C CA . PRO A 1 128 ? 12.366 7.654 -25.957 1.00 90.06 128 PRO A CA 1
ATOM 998 C C . PRO A 1 128 ? 12.163 6.182 -25.592 1.00 90.06 128 PRO A C 1
ATOM 1000 O O . PRO A 1 128 ? 11.014 5.767 -25.432 1.00 90.06 128 PRO A O 1
ATOM 1003 N N . ILE A 1 129 ? 13.252 5.423 -25.410 1.00 90.38 129 ILE A N 1
ATOM 1004 C CA . ILE A 1 129 ? 13.202 4.004 -25.019 1.00 90.38 129 ILE A CA 1
ATOM 1005 C C . ILE A 1 129 ? 12.536 3.859 -23.651 1.00 90.38 129 ILE A C 1
ATOM 1007 O O . ILE A 1 129 ? 11.613 3.061 -23.486 1.00 90.38 129 ILE A O 1
ATOM 1011 N N . PHE A 1 130 ? 12.962 4.656 -22.672 1.00 89.62 130 PHE A N 1
ATOM 1012 C CA . PHE A 1 130 ? 12.405 4.597 -21.329 1.00 89.62 130 PHE A CA 1
ATOM 1013 C C . PHE A 1 130 ? 10.910 4.931 -21.323 1.00 89.62 130 PHE A C 1
ATOM 1015 O O . PHE A 1 130 ? 10.123 4.171 -20.771 1.00 89.62 130 PHE A O 1
ATOM 1022 N N . ARG A 1 131 ? 10.492 6.020 -21.977 1.00 89.56 131 ARG A N 1
ATOM 1023 C CA . ARG A 1 131 ? 9.089 6.465 -21.970 1.00 89.56 131 ARG A CA 1
ATOM 1024 C C . ARG A 1 131 ? 8.152 5.532 -22.747 1.00 89.56 131 ARG A C 1
ATOM 1026 O O . ARG A 1 131 ? 7.057 5.251 -22.269 1.00 89.56 131 ARG A O 1
ATOM 1033 N N . HIS A 1 132 ? 8.546 5.075 -23.936 1.00 87.25 132 HIS A N 1
ATOM 1034 C CA . HIS A 1 132 ? 7.636 4.344 -24.828 1.00 87.25 132 HIS A CA 1
ATOM 1035 C C . HIS A 1 132 ? 7.721 2.828 -24.666 1.00 87.25 132 HIS A C 1
ATOM 1037 O O . HIS A 1 132 ? 6.697 2.155 -24.761 1.00 87.25 132 HIS A O 1
ATOM 1043 N N . VAL A 1 133 ? 8.916 2.289 -24.405 1.00 89.19 133 VAL A N 1
ATOM 1044 C CA . VAL A 1 133 ? 9.128 0.840 -24.296 1.00 89.19 133 VAL A CA 1
ATOM 1045 C C . VAL A 1 133 ? 9.023 0.405 -22.842 1.00 89.19 133 VAL A C 1
ATOM 1047 O O . VAL A 1 133 ? 8.183 -0.429 -22.515 1.00 89.19 133 VAL A O 1
ATOM 1050 N N . ILE A 1 134 ? 9.844 0.981 -21.960 1.00 91.19 134 ILE A N 1
ATOM 1051 C CA . ILE A 1 134 ? 9.961 0.506 -20.574 1.00 91.19 134 ILE A CA 1
ATOM 1052 C C . ILE A 1 134 ? 8.745 0.928 -19.753 1.00 91.19 134 ILE A C 1
ATOM 1054 O O . ILE A 1 134 ? 8.050 0.080 -19.209 1.00 91.19 134 ILE A O 1
ATOM 1058 N N . PHE A 1 135 ? 8.455 2.225 -19.680 1.00 91.06 135 PHE A N 1
ATOM 1059 C CA . PHE A 1 135 ? 7.433 2.771 -18.792 1.00 91.06 135 PHE A CA 1
ATOM 1060 C C . PHE A 1 135 ? 6.038 2.231 -19.114 1.00 91.06 135 PHE A C 1
ATOM 1062 O O . PHE A 1 135 ? 5.339 1.769 -18.218 1.00 91.06 135 PHE A O 1
ATOM 1069 N N . ARG A 1 136 ? 5.652 2.205 -20.394 1.00 88.88 136 ARG A N 1
ATOM 1070 C CA . ARG A 1 136 ? 4.330 1.715 -20.807 1.00 88.88 136 ARG A CA 1
ATOM 1071 C C . ARG A 1 136 ? 4.109 0.241 -20.458 1.00 88.88 136 ARG A C 1
ATOM 1073 O O . ARG A 1 136 ? 3.029 -0.119 -20.001 1.00 88.88 136 ARG A O 1
ATOM 1080 N N . GLN A 1 137 ? 5.128 -0.595 -20.641 1.00 90.56 137 GLN A N 1
ATOM 1081 C CA . GLN A 1 137 ? 5.039 -2.018 -20.313 1.00 90.56 137 GLN A CA 1
ATOM 1082 C C . GLN A 1 137 ? 5.155 -2.273 -18.812 1.00 90.56 137 GLN A C 1
ATOM 1084 O O . GLN A 1 137 ? 4.404 -3.075 -18.269 1.00 90.56 137 GLN A O 1
ATOM 1089 N N . ALA A 1 138 ? 6.023 -1.537 -18.121 1.00 92.62 138 ALA A N 1
ATOM 1090 C CA . ALA A 1 138 ? 6.135 -1.608 -16.672 1.00 92.62 138 ALA A CA 1
ATOM 1091 C C . ALA A 1 138 ? 4.811 -1.227 -15.994 1.00 92.62 138 ALA A C 1
ATOM 1093 O O . ALA A 1 138 ? 4.398 -1.900 -15.056 1.00 92.62 138 ALA A O 1
ATOM 1094 N N . LEU A 1 139 ? 4.097 -0.207 -16.490 1.00 92.06 139 LEU A N 1
ATOM 1095 C CA . LEU A 1 139 ? 2.791 0.193 -15.953 1.00 92.06 139 LEU A CA 1
ATOM 1096 C C . LEU A 1 139 ? 1.761 -0.946 -15.963 1.00 92.06 139 LEU A C 1
ATOM 1098 O O . LEU A 1 139 ? 1.004 -1.073 -15.001 1.00 92.06 139 LEU A O 1
ATOM 1102 N N . LEU A 1 140 ? 1.759 -1.793 -17.000 1.00 90.06 140 LEU A N 1
ATOM 1103 C CA . LEU A 1 140 ? 0.864 -2.954 -17.091 1.00 90.06 140 LEU A CA 1
ATOM 1104 C C . LEU A 1 140 ? 1.091 -3.951 -15.946 1.00 90.06 140 LEU A C 1
ATOM 1106 O O . LEU A 1 140 ? 0.128 -4.544 -15.466 1.00 90.06 140 LEU A O 1
ATOM 1110 N N . ALA A 1 141 ? 2.341 -4.111 -15.505 1.00 91.06 141 ALA A N 1
ATOM 1111 C CA . ALA A 1 141 ? 2.716 -4.988 -14.398 1.00 91.06 141 ALA A CA 1
ATOM 1112 C C . ALA A 1 141 ? 2.568 -4.309 -13.022 1.00 91.06 141 ALA A C 1
ATOM 1114 O O . ALA A 1 141 ? 2.145 -4.943 -12.057 1.00 91.06 141 ALA A O 1
ATOM 1115 N N . ILE A 1 142 ? 2.890 -3.015 -12.926 1.00 95.19 142 ILE A N 1
ATOM 1116 C CA . ILE A 1 142 ? 2.857 -2.232 -11.679 1.00 95.19 142 ILE A CA 1
ATOM 1117 C C . ILE A 1 142 ? 1.423 -2.031 -11.192 1.00 95.19 142 ILE A C 1
ATOM 1119 O O . ILE A 1 142 ? 1.155 -2.173 -10.000 1.00 95.19 142 ILE A O 1
ATOM 1123 N N . TYR A 1 143 ? 0.497 -1.705 -12.097 1.00 94.25 143 TYR A N 1
ATOM 1124 C CA . TYR A 1 143 ? -0.875 -1.350 -11.738 1.00 94.25 143 TYR A CA 1
ATOM 1125 C C . TYR A 1 143 ? -1.598 -2.426 -10.901 1.00 94.25 143 TYR A C 1
ATOM 1127 O O . TYR A 1 143 ? -2.038 -2.096 -9.799 1.00 94.25 143 TYR A O 1
ATOM 1135 N N . PRO A 1 144 ? -1.698 -3.703 -11.333 1.00 93.12 144 PRO A N 1
ATOM 1136 C CA . PRO A 1 144 ? -2.389 -4.728 -10.545 1.00 93.12 144 PRO A CA 1
ATOM 1137 C C . PRO A 1 144 ? -1.725 -4.983 -9.183 1.00 93.12 144 PRO A C 1
ATOM 1139 O O . PRO A 1 144 ? -2.420 -5.245 -8.199 1.00 93.12 144 PRO A O 1
ATOM 1142 N N . ALA A 1 145 ? -0.398 -4.863 -9.096 1.00 94.75 145 ALA A N 1
ATOM 1143 C CA . ALA A 1 145 ? 0.326 -4.998 -7.835 1.00 94.75 145 ALA A CA 1
ATOM 1144 C C . ALA A 1 145 ? 0.028 -3.833 -6.873 1.00 94.75 145 ALA A C 1
ATOM 1146 O O . ALA A 1 145 ? -0.231 -4.066 -5.692 1.00 94.75 145 ALA A O 1
ATOM 1147 N N . LEU A 1 146 ? -0.021 -2.592 -7.373 1.00 95.31 146 LEU A N 1
ATOM 1148 C CA . LEU A 1 146 ? -0.426 -1.431 -6.574 1.00 95.31 146 LEU A CA 1
ATOM 1149 C C . LEU A 1 146 ? -1.876 -1.542 -6.103 1.00 95.31 146 LEU A C 1
ATOM 1151 O O . LEU A 1 146 ? -2.151 -1.249 -4.944 1.00 95.31 146 LEU A O 1
ATOM 1155 N N . THR A 1 147 ? -2.795 -2.014 -6.951 1.00 95.19 147 THR A N 1
ATOM 1156 C CA . THR A 1 147 ? -4.185 -2.280 -6.548 1.00 95.19 147 THR A CA 1
ATOM 1157 C C . THR A 1 147 ? -4.246 -3.219 -5.345 1.00 95.19 147 THR A C 1
ATOM 1159 O O . THR A 1 147 ? -4.951 -2.932 -4.379 1.00 95.19 147 THR A O 1
ATOM 1162 N N . SER A 1 148 ? -3.478 -4.313 -5.371 1.00 95.31 148 SER A N 1
ATOM 1163 C CA . SER A 1 148 ? -3.395 -5.228 -4.230 1.00 95.31 148 SER A CA 1
ATOM 1164 C C . SER A 1 148 ? -2.828 -4.536 -2.989 1.00 95.31 148 SER A C 1
ATOM 1166 O O . SER A 1 148 ? -3.365 -4.712 -1.898 1.00 95.31 148 SER A O 1
ATOM 1168 N N . GLN A 1 149 ? -1.781 -3.722 -3.145 1.00 95.94 149 GLN A N 1
ATOM 1169 C CA . GLN A 1 149 ? -1.171 -2.995 -2.031 1.00 95.94 149 GLN A CA 1
ATOM 1170 C C . GLN A 1 149 ? -2.134 -1.986 -1.392 1.00 95.94 149 GLN A C 1
ATOM 1172 O O . GLN A 1 149 ? -2.163 -1.869 -0.172 1.00 95.94 149 GLN A O 1
ATOM 1177 N N . PHE A 1 150 ? -2.954 -1.287 -2.182 1.00 95.31 150 PHE A N 1
ATOM 1178 C CA . PHE A 1 150 ? -3.972 -0.373 -1.655 1.00 95.31 150 PHE A CA 1
ATOM 1179 C C . PHE A 1 150 ? -5.061 -1.101 -0.864 1.00 95.31 150 PHE A C 1
ATOM 1181 O O . PHE A 1 150 ? -5.477 -0.617 0.185 1.00 95.31 150 PHE A O 1
ATOM 1188 N N . ILE A 1 151 ? -5.506 -2.272 -1.332 1.00 96.25 151 ILE A N 1
ATOM 1189 C CA . ILE A 1 151 ? -6.479 -3.092 -0.596 1.00 96.25 151 ILE A CA 1
ATOM 1190 C C . ILE A 1 151 ? -5.871 -3.569 0.728 1.00 96.25 151 ILE A C 1
ATOM 1192 O O . ILE A 1 151 ? -6.525 -3.485 1.763 1.00 96.25 151 ILE A O 1
ATOM 1196 N N . LEU A 1 152 ? -4.611 -4.014 0.710 1.00 94.94 152 LEU A N 1
ATOM 1197 C CA . LEU A 1 152 ? -3.889 -4.403 1.924 1.00 94.94 152 LEU A CA 1
ATOM 1198 C C . LEU A 1 152 ? -3.705 -3.231 2.889 1.00 94.94 152 LEU A C 1
ATOM 1200 O O . LEU A 1 152 ? -3.840 -3.423 4.090 1.00 94.94 152 LEU A O 1
ATOM 1204 N N . LEU A 1 153 ? -3.445 -2.025 2.382 1.00 94.81 153 LEU A N 1
ATOM 1205 C CA . LEU A 1 153 ? -3.345 -0.821 3.205 1.00 94.81 153 LEU A CA 1
ATOM 1206 C C . LEU A 1 153 ? -4.687 -0.485 3.870 1.00 94.81 153 LEU A C 1
ATOM 1208 O O . LEU A 1 153 ? -4.712 -0.185 5.059 1.00 94.81 153 LEU A O 1
ATOM 1212 N N . MET A 1 154 ? -5.794 -0.593 3.126 1.00 95.69 154 MET A N 1
ATOM 1213 C CA . MET A 1 154 ? -7.144 -0.397 3.663 1.00 95.69 154 MET A CA 1
ATOM 1214 C C . MET A 1 154 ? -7.473 -1.428 4.749 1.00 95.69 154 MET A C 1
ATOM 1216 O O . MET A 1 154 ? -7.932 -1.062 5.820 1.00 95.69 154 MET A O 1
ATOM 1220 N N . LEU A 1 155 ? -7.182 -2.709 4.519 1.00 94.75 155 LEU A N 1
ATOM 1221 C CA . LEU A 1 155 ? -7.371 -3.749 5.537 1.00 94.75 155 LEU A CA 1
ATOM 1222 C C . LEU A 1 155 ? -6.426 -3.554 6.731 1.00 94.75 155 LEU A C 1
ATOM 1224 O O . LEU A 1 155 ? -6.792 -3.832 7.870 1.00 94.75 155 LEU A O 1
ATOM 1228 N N . GLY A 1 156 ? -5.222 -3.044 6.478 1.00 92.94 156 GLY A N 1
ATOM 1229 C CA . GLY A 1 156 ? -4.209 -2.751 7.482 1.00 92.94 156 GLY A CA 1
ATOM 1230 C C . GLY A 1 156 ? -4.594 -1.621 8.434 1.00 92.94 156 GLY A C 1
ATOM 1231 O O . GLY A 1 156 ? -4.043 -1.564 9.529 1.00 92.94 156 GLY A O 1
ATOM 1232 N N . THR A 1 157 ? -5.566 -0.765 8.092 1.00 93.69 157 THR A N 1
ATOM 1233 C CA . THR A 1 157 ? -6.058 0.253 9.034 1.00 93.69 157 THR A CA 1
ATOM 1234 C C . THR A 1 157 ? -6.719 -0.372 10.260 1.00 93.69 157 THR A C 1
ATOM 1236 O O . THR A 1 157 ? -6.571 0.169 11.352 1.00 93.69 157 THR A O 1
ATOM 1239 N N . SER A 1 158 ? -7.323 -1.560 10.124 1.00 94.44 158 SER A N 1
ATOM 1240 C CA . SER A 1 158 ? -7.912 -2.298 11.252 1.00 94.44 158 SER A CA 1
ATOM 1241 C C . SER A 1 158 ? -6.886 -2.616 12.345 1.00 94.44 158 SER A C 1
ATOM 1243 O O . SER A 1 158 ? -7.193 -2.548 13.532 1.00 94.44 158 SER A O 1
ATOM 1245 N N . ILE A 1 159 ? -5.634 -2.884 11.958 1.00 93.88 159 ILE A N 1
ATOM 1246 C CA . ILE A 1 159 ? -4.526 -3.205 12.873 1.00 93.88 159 ILE A CA 1
ATOM 1247 C C . ILE A 1 159 ? -4.192 -2.006 13.767 1.00 93.88 159 ILE A C 1
ATOM 1249 O O . ILE A 1 159 ? -3.778 -2.171 14.912 1.00 93.88 159 ILE A O 1
ATOM 1253 N N . VAL A 1 160 ? -4.398 -0.790 13.267 1.00 94.44 160 VAL A N 1
ATOM 1254 C CA . VAL A 1 160 ? -4.071 0.443 13.985 1.00 94.44 160 VAL A CA 1
ATOM 1255 C C . VAL A 1 160 ? -5.061 0.733 15.118 1.00 94.44 160 VAL A C 1
ATOM 1257 O O . VAL A 1 160 ? -4.702 1.415 16.076 1.00 94.44 160 VAL A O 1
ATOM 1260 N N . SER A 1 161 ? -6.248 0.121 15.127 1.00 92.94 161 SER A N 1
ATOM 1261 C CA . SER A 1 161 ? -7.133 0.178 16.304 1.00 92.94 161 SER A CA 1
ATOM 1262 C C . SER A 1 161 ? -6.477 -0.335 17.587 1.00 92.94 161 SER A C 1
ATOM 1264 O O . SER A 1 161 ? -6.849 0.092 18.678 1.00 92.94 161 SER A O 1
ATOM 1266 N N . ALA A 1 162 ? -5.442 -1.177 17.474 1.00 90.06 162 ALA A N 1
ATOM 1267 C CA . ALA A 1 162 ? -4.660 -1.649 18.612 1.00 90.06 162 ALA A CA 1
ATOM 1268 C C . ALA A 1 162 ? -3.924 -0.522 19.364 1.00 90.06 162 ALA A C 1
ATOM 1270 O O . ALA A 1 162 ? -3.598 -0.694 20.534 1.00 90.06 162 ALA A O 1
ATOM 1271 N N . ILE A 1 163 ? -3.671 0.623 18.716 1.00 91.62 163 ILE A N 1
ATOM 1272 C CA . ILE A 1 163 ? -3.115 1.832 19.348 1.00 91.62 163 ILE A CA 1
ATOM 1273 C C . ILE A 1 163 ? -4.184 2.912 19.584 1.00 91.62 163 ILE A C 1
ATOM 1275 O O . ILE A 1 163 ? -3.852 4.088 19.690 1.00 91.62 163 ILE A O 1
ATOM 1279 N N . ALA A 1 164 ? -5.459 2.516 19.667 1.00 89.31 164 ALA A N 1
ATOM 1280 C CA . ALA A 1 164 ? -6.603 3.389 19.939 1.00 89.31 164 ALA A CA 1
ATOM 1281 C C . ALA A 1 164 ? -6.872 4.479 18.883 1.00 89.31 164 ALA A C 1
ATOM 1283 O O . ALA A 1 164 ? -7.478 5.501 19.194 1.00 89.31 164 ALA A O 1
ATOM 1284 N N . VAL A 1 165 ? -6.469 4.263 17.626 1.00 92.50 165 VAL A N 1
ATOM 1285 C CA . VAL A 1 165 ? -6.935 5.107 16.515 1.00 92.50 165 VAL A CA 1
ATOM 1286 C C . VAL A 1 165 ? -8.390 4.782 16.206 1.00 92.50 165 VAL A C 1
ATOM 1288 O O . VAL A 1 165 ? -8.744 3.613 16.038 1.00 92.50 165 VAL A O 1
ATOM 1291 N N . GLU A 1 166 ? -9.221 5.817 16.098 1.00 92.44 166 GLU A N 1
ATOM 1292 C CA . GLU A 1 166 ? -10.622 5.666 15.716 1.00 92.44 166 GLU A CA 1
ATOM 1293 C C . GLU A 1 166 ? -10.749 5.285 14.236 1.00 92.44 166 GLU A C 1
ATOM 1295 O O . GLU A 1 166 ? -10.538 6.082 13.323 1.00 92.44 166 GLU A O 1
ATOM 1300 N N . GLU A 1 167 ? -11.112 4.030 13.997 1.00 92.50 167 GLU A N 1
ATOM 1301 C CA . GLU A 1 167 ? -11.504 3.512 12.693 1.00 92.50 167 GLU A CA 1
ATOM 1302 C C . GLU A 1 167 ? -12.648 2.484 12.843 1.00 92.50 167 GLU A C 1
ATOM 1304 O O . GLU A 1 167 ? -13.271 2.375 13.902 1.00 92.50 167 GLU A O 1
ATOM 1309 N N . LEU A 1 168 ? -12.984 1.754 11.780 1.00 93.69 168 LEU A N 1
ATOM 1310 C CA . LEU A 1 168 ? -14.131 0.845 11.749 1.00 93.69 168 LEU A CA 1
ATOM 1311 C C . LEU A 1 168 ? -14.050 -0.288 12.796 1.00 93.69 168 LEU A C 1
ATOM 1313 O O . LEU A 1 168 ? -15.051 -0.587 13.449 1.00 93.69 168 LEU A O 1
ATOM 1317 N N . THR A 1 169 ? -12.884 -0.906 12.994 1.00 94.62 169 THR A N 1
ATOM 1318 C CA . THR A 1 169 ? -12.665 -1.932 14.034 1.00 94.62 169 THR A CA 1
ATOM 1319 C C . THR A 1 169 ? -12.657 -1.329 15.445 1.00 94.62 169 THR A C 1
ATOM 1321 O O . THR A 1 169 ? -13.158 -1.949 16.384 1.00 94.62 169 THR A O 1
ATOM 1324 N N . ALA A 1 170 ? -12.185 -0.097 15.630 1.00 94.31 170 ALA A N 1
ATOM 1325 C CA . ALA A 1 170 ? -12.295 0.624 16.900 1.00 94.31 170 ALA A CA 1
ATOM 1326 C C . ALA A 1 170 ? -13.764 0.914 17.268 1.00 94.31 170 ALA A C 1
ATOM 1328 O O . ALA A 1 170 ? -14.189 0.692 18.409 1.00 94.31 170 ALA A O 1
ATOM 1329 N N . ALA A 1 171 ? -14.576 1.324 16.289 1.00 94.19 171 ALA A N 1
ATOM 1330 C CA . ALA A 1 171 ? -16.015 1.497 16.466 1.00 94.19 171 ALA A CA 1
ATOM 1331 C C . ALA A 1 171 ? -16.702 0.165 16.817 1.00 94.19 171 ALA A C 1
ATOM 1333 O O . ALA A 1 171 ? -17.514 0.106 17.743 1.00 94.19 171 ALA A O 1
ATOM 1334 N N . ALA A 1 172 ? -16.312 -0.928 16.152 1.00 94.62 172 ALA A N 1
ATOM 1335 C CA . ALA A 1 172 ? -16.769 -2.277 16.477 1.00 94.62 172 ALA A CA 1
ATOM 1336 C C . ALA A 1 172 ? -16.445 -2.670 17.927 1.00 94.62 172 ALA A C 1
ATOM 1338 O O . ALA A 1 172 ? -17.316 -3.153 18.653 1.00 94.62 172 ALA A O 1
ATOM 1339 N N . ASN A 1 173 ? -15.217 -2.396 18.379 1.00 94.06 173 ASN A N 1
ATOM 1340 C CA . ASN A 1 173 ? -14.787 -2.631 19.758 1.00 94.06 173 ASN A CA 1
ATOM 1341 C C . ASN A 1 173 ? -15.605 -1.832 20.780 1.00 94.06 173 ASN A C 1
ATOM 1343 O O . ASN A 1 173 ? -15.935 -2.339 21.853 1.00 94.06 173 ASN A O 1
ATOM 1347 N N . THR A 1 174 ? -16.002 -0.608 20.446 1.00 94.62 174 THR A N 1
ATOM 1348 C CA . THR A 1 174 ? -16.861 0.200 21.322 1.00 94.62 174 THR A CA 1
ATOM 1349 C C . THR A 1 174 ? -18.286 -0.358 21.397 1.00 94.62 174 THR A C 1
ATOM 1351 O O . THR A 1 174 ? -18.889 -0.393 22.467 1.00 94.62 174 THR A O 1
ATOM 1354 N N . ILE A 1 175 ? -18.843 -0.844 20.286 1.00 94.69 175 ILE A N 1
ATOM 1355 C CA . ILE A 1 175 ? -20.190 -1.436 20.273 1.00 94.69 175 ILE A CA 1
ATOM 1356 C C . ILE A 1 175 ? -20.201 -2.776 21.015 1.00 94.69 175 ILE A C 1
ATOM 1358 O O . ILE A 1 175 ? -21.105 -3.026 21.818 1.00 94.69 175 ILE A O 1
ATOM 1362 N N . GLN A 1 176 ? -19.201 -3.634 20.793 1.00 95.56 176 GLN A N 1
ATOM 1363 C CA . GLN A 1 176 ? -19.163 -4.954 21.427 1.00 95.56 176 GLN A CA 1
ATOM 1364 C C . GLN A 1 176 ? -18.932 -4.875 22.941 1.00 95.56 176 GLN A C 1
ATOM 1366 O O . GLN A 1 176 ? -19.496 -5.681 23.669 1.00 95.56 176 GLN A O 1
ATOM 1371 N N . THR A 1 177 ? -18.193 -3.880 23.441 1.00 94.50 177 THR A N 1
ATOM 1372 C CA . THR A 1 177 ? -18.016 -3.673 24.892 1.00 94.50 177 THR A CA 1
ATOM 1373 C C . THR A 1 177 ? -19.276 -3.148 25.578 1.00 94.50 177 THR A C 1
ATOM 1375 O O . THR A 1 177 ? -19.473 -3.405 26.760 1.00 94.50 177 THR A O 1
ATOM 1378 N N . ARG A 1 178 ? -20.159 -2.452 24.847 1.00 94.81 178 ARG A N 1
ATOM 1379 C CA . ARG A 1 178 ? -21.451 -1.968 25.367 1.00 94.81 178 ARG A CA 1
ATOM 1380 C C . ARG A 1 178 ? -22.563 -3.013 25.292 1.00 94.81 178 ARG A C 1
ATOM 1382 O O . ARG A 1 178 ? -23.427 -3.049 26.158 1.00 94.81 178 ARG A O 1
ATOM 1389 N N . THR A 1 179 ? -22.573 -3.820 24.234 1.00 93.69 179 THR A N 1
ATOM 1390 C CA . THR A 1 179 ? -23.655 -4.781 23.946 1.00 93.69 179 THR A CA 1
ATOM 1391 C C . THR A 1 179 ? -23.316 -6.217 24.339 1.00 93.69 179 THR A C 1
ATOM 1393 O O . THR A 1 179 ? -24.217 -7.047 24.397 1.00 93.69 179 THR A O 1
ATOM 1396 N N . PHE A 1 180 ? -22.034 -6.519 24.578 1.00 93.31 180 PHE A N 1
ATOM 1397 C CA . PHE A 1 180 ? -21.486 -7.862 24.812 1.00 93.31 180 PHE A CA 1
ATOM 1398 C C . PHE A 1 180 ? -21.782 -8.874 23.688 1.00 93.31 180 PHE A C 1
ATOM 1400 O O . PHE A 1 180 ? -21.712 -10.084 23.887 1.00 93.31 180 PHE A O 1
ATOM 1407 N N . ARG A 1 181 ? -22.082 -8.387 22.474 1.00 93.75 181 ARG A N 1
ATOM 1408 C CA . ARG A 1 181 ? -22.392 -9.202 21.287 1.00 93.75 181 ARG A CA 1
ATOM 1409 C C . ARG A 1 181 ? -21.234 -9.230 20.293 1.00 93.75 181 ARG A C 1
ATOM 1411 O O . ARG A 1 181 ? -21.333 -8.717 19.182 1.00 93.75 181 ARG A O 1
ATOM 1418 N N . THR A 1 182 ? -20.121 -9.843 20.681 1.00 93.62 182 THR A N 1
ATOM 1419 C CA . THR A 1 182 ? -18.898 -9.885 19.860 1.00 93.62 182 THR A CA 1
ATOM 1420 C C . THR A 1 182 ? -19.129 -10.536 18.493 1.00 93.62 182 THR A C 1
ATOM 1422 O O . THR A 1 182 ? -18.734 -9.973 17.475 1.00 93.62 182 THR A O 1
ATOM 1425 N N . PHE A 1 183 ? -19.805 -11.688 18.442 1.00 94.31 183 PHE A N 1
ATOM 1426 C CA . PHE A 1 183 ? -19.983 -12.428 17.188 1.00 94.31 183 PHE A CA 1
ATOM 1427 C C . PHE A 1 183 ? -20.775 -11.632 16.137 1.00 94.31 183 PHE A C 1
ATOM 1429 O O . PHE A 1 183 ? -20.308 -11.476 15.012 1.00 94.31 183 PHE A O 1
ATOM 1436 N N . GLU A 1 184 ? -21.935 -11.080 16.513 1.00 95.50 184 GLU A N 1
ATOM 1437 C CA . GLU A 1 184 ? -22.793 -10.297 15.610 1.00 95.50 184 GLU A CA 1
ATOM 1438 C C . GLU A 1 184 ? -22.064 -9.055 15.079 1.00 95.50 184 GLU A C 1
ATOM 1440 O O . GLU A 1 184 ? -22.065 -8.796 13.875 1.00 95.50 184 GLU A O 1
ATOM 1445 N N . VAL A 1 185 ? -21.386 -8.314 15.962 1.00 95.81 185 VAL A N 1
ATOM 1446 C CA . VAL A 1 185 ? -20.690 -7.073 15.598 1.00 95.81 185 VAL A CA 1
ATOM 1447 C C . VAL A 1 185 ? -19.541 -7.351 14.628 1.00 95.81 185 VAL A C 1
ATOM 1449 O O . VAL A 1 185 ? -19.468 -6.732 13.565 1.00 95.81 185 VAL A O 1
ATOM 1452 N N . TYR A 1 186 ? -18.664 -8.306 14.945 1.00 94.62 186 TYR A N 1
ATOM 1453 C CA . TYR A 1 186 ? -17.517 -8.616 14.090 1.00 94.62 186 TYR A CA 1
ATOM 1454 C C . TYR A 1 186 ? -17.914 -9.296 12.777 1.00 94.62 186 TYR A C 1
ATOM 1456 O O . TYR A 1 186 ? -17.234 -9.100 11.766 1.00 94.62 186 TYR A O 1
ATOM 1464 N N . PHE A 1 187 ? -19.027 -10.036 12.747 1.00 96.56 187 PHE A N 1
ATOM 1465 C CA . PHE A 1 187 ? -19.577 -10.573 11.504 1.00 96.56 187 PHE A CA 1
ATOM 1466 C C . PHE A 1 187 ? -19.975 -9.446 10.541 1.00 96.56 187 PHE A C 1
ATOM 1468 O O . PHE A 1 187 ? -19.534 -9.435 9.391 1.00 96.56 187 PHE A O 1
ATOM 1475 N N . ILE A 1 188 ? -20.723 -8.446 11.021 1.00 96.62 188 ILE A N 1
ATOM 1476 C CA . ILE A 1 188 ? -21.111 -7.280 10.211 1.00 96.62 188 ILE A CA 1
ATOM 1477 C C . ILE A 1 188 ? -19.885 -6.481 9.761 1.00 96.62 188 ILE A C 1
ATOM 1479 O O . ILE A 1 188 ? -19.773 -6.132 8.588 1.00 96.62 188 ILE A O 1
ATOM 1483 N N . VAL A 1 189 ? -18.930 -6.236 10.656 1.00 96.06 189 VAL A N 1
ATOM 1484 C CA . VAL A 1 189 ? -17.693 -5.509 10.330 1.00 96.06 189 VAL A CA 1
ATOM 1485 C C . VAL A 1 189 ? -16.884 -6.242 9.261 1.00 96.06 189 VAL A C 1
ATOM 1487 O O . VAL A 1 189 ? -16.407 -5.618 8.314 1.00 96.06 189 VAL A O 1
ATOM 1490 N N . THR A 1 190 ? -16.794 -7.571 9.346 1.00 96.31 190 THR A N 1
ATOM 1491 C CA . THR A 1 190 ? -16.149 -8.397 8.316 1.00 96.31 190 THR A CA 1
ATOM 1492 C C . THR A 1 190 ? -16.849 -8.243 6.968 1.00 96.31 190 THR A C 1
ATOM 1494 O O . THR A 1 190 ? -16.180 -8.045 5.954 1.00 96.31 190 THR A O 1
ATOM 1497 N N . LEU A 1 191 ? -18.187 -8.270 6.936 1.00 97.50 191 LEU A N 1
ATOM 1498 C CA . LEU A 1 191 ? -18.948 -8.037 5.705 1.00 97.50 191 LEU A CA 1
ATOM 1499 C C . LEU A 1 191 ? -18.689 -6.642 5.125 1.00 97.50 191 LEU A C 1
ATOM 1501 O O . LEU A 1 191 ? -18.533 -6.519 3.910 1.00 97.50 191 LEU A O 1
ATOM 1505 N N . ILE A 1 192 ? -18.583 -5.612 5.969 1.00 97.25 192 ILE A N 1
ATOM 1506 C CA . ILE A 1 192 ? -18.257 -4.249 5.533 1.00 97.25 192 ILE A CA 1
ATOM 1507 C C . ILE A 1 192 ? -16.852 -4.203 4.920 1.00 97.25 192 ILE A C 1
ATOM 1509 O O . ILE A 1 192 ? -16.703 -3.718 3.799 1.00 97.25 192 ILE A O 1
ATOM 1513 N N . TYR A 1 193 ? -15.831 -4.761 5.580 1.00 96.12 193 TYR A N 1
ATOM 1514 C CA . TYR A 1 193 ? -14.476 -4.811 5.016 1.00 96.12 193 TYR A CA 1
ATOM 1515 C C . TYR A 1 193 ? -14.423 -5.590 3.699 1.00 96.12 193 TYR A C 1
ATOM 1517 O O . TYR A 1 193 ? -13.777 -5.147 2.746 1.00 96.12 193 TYR A O 1
ATOM 1525 N N . VAL A 1 194 ? -15.128 -6.723 3.605 1.00 97.31 194 VAL A N 1
ATOM 1526 C CA . VAL A 1 194 ? -15.228 -7.496 2.360 1.00 97.31 194 VAL A CA 1
ATOM 1527 C C . VAL A 1 194 ? -15.886 -6.654 1.269 1.00 97.31 194 VAL A C 1
ATOM 1529 O O . VAL A 1 194 ? -15.314 -6.529 0.185 1.00 97.31 194 VAL A O 1
ATOM 1532 N N . ALA A 1 195 ? -17.021 -6.012 1.549 1.00 97.69 195 ALA A N 1
ATOM 1533 C CA . ALA A 1 195 ? -17.711 -5.145 0.598 1.00 97.69 195 ALA A CA 1
ATOM 1534 C C . ALA A 1 195 ? -16.817 -3.987 0.126 1.00 97.69 195 ALA A C 1
ATOM 1536 O O . ALA A 1 195 ? -16.694 -3.759 -1.078 1.00 97.69 195 ALA A O 1
ATOM 1537 N N . MET A 1 196 ? -16.118 -3.314 1.043 1.00 97.00 196 MET A N 1
ATOM 1538 C CA . MET A 1 196 ? -15.166 -2.249 0.714 1.00 97.00 196 MET A CA 1
ATOM 1539 C C . MET A 1 196 ? -13.996 -2.765 -0.135 1.00 97.00 196 MET A C 1
ATOM 1541 O O . MET A 1 196 ? -13.599 -2.114 -1.103 1.00 97.00 196 MET A O 1
ATOM 1545 N N . SER A 1 197 ? -13.454 -3.945 0.183 1.00 96.31 197 SER A N 1
ATOM 1546 C CA . SER A 1 197 ? -12.349 -4.549 -0.573 1.00 96.31 197 SER A CA 1
ATOM 1547 C C . SER A 1 197 ? -12.763 -4.904 -2.006 1.00 96.31 197 SER A C 1
ATOM 1549 O O . SER A 1 197 ? -12.029 -4.614 -2.955 1.00 96.31 197 SER A O 1
ATOM 1551 N N . LEU A 1 198 ? -13.966 -5.461 -2.183 1.00 96.69 198 LEU A N 1
ATOM 1552 C CA . LEU A 1 198 ? -14.536 -5.785 -3.489 1.00 96.69 198 LEU A CA 1
ATOM 1553 C C . LEU A 1 198 ? -14.857 -4.517 -4.277 1.00 96.69 198 LEU A C 1
ATOM 1555 O O . LEU A 1 198 ? -14.548 -4.455 -5.465 1.00 96.69 198 LEU A O 1
ATOM 1559 N N . PHE A 1 199 ? -15.401 -3.494 -3.618 1.00 96.94 199 PHE A N 1
ATOM 1560 C CA . PHE A 1 199 ? -15.679 -2.194 -4.221 1.00 96.94 199 PHE A CA 1
ATOM 1561 C C . PHE A 1 199 ? -14.402 -1.519 -4.744 1.00 96.94 199 PHE A C 1
ATOM 1563 O O . PHE A 1 199 ? -14.346 -1.116 -5.909 1.00 96.94 199 PHE A O 1
ATOM 1570 N N . LEU A 1 200 ? -13.344 -1.457 -3.928 1.00 95.88 200 LEU A N 1
ATOM 1571 C CA . LEU A 1 200 ? -12.044 -0.919 -4.340 1.00 95.88 200 LEU A CA 1
ATOM 1572 C C . LEU A 1 200 ? -11.454 -1.724 -5.498 1.00 95.88 200 LEU A C 1
ATOM 1574 O O . LEU A 1 200 ? -11.034 -1.153 -6.505 1.00 95.88 200 LEU A O 1
ATOM 1578 N N . ARG A 1 201 ? -11.466 -3.058 -5.396 1.00 95.25 201 ARG A N 1
ATOM 1579 C CA . ARG A 1 201 ? -10.959 -3.940 -6.452 1.00 95.25 201 ARG A CA 1
ATOM 1580 C C . ARG A 1 201 ? -11.719 -3.757 -7.764 1.00 95.25 201 ARG A C 1
ATOM 1582 O O . ARG A 1 201 ? -11.088 -3.683 -8.816 1.00 95.25 201 ARG A O 1
ATOM 1589 N N . ALA A 1 202 ? -13.046 -3.676 -7.713 1.00 95.31 202 ALA A N 1
ATOM 1590 C CA . ALA A 1 202 ? -13.891 -3.447 -8.879 1.00 95.31 202 ALA A CA 1
ATOM 1591 C C . ALA A 1 202 ? -13.600 -2.082 -9.512 1.00 95.31 202 ALA A C 1
ATOM 1593 O O . ALA A 1 202 ? -13.410 -2.005 -10.724 1.00 95.31 202 ALA A O 1
ATOM 1594 N N . THR A 1 203 ? -13.470 -1.034 -8.694 1.00 95.19 203 THR A N 1
ATOM 1595 C CA . THR A 1 203 ? -13.146 0.326 -9.146 1.00 95.19 203 THR A CA 1
ATOM 1596 C C . THR A 1 203 ? -11.792 0.368 -9.852 1.00 95.19 203 THR A C 1
ATOM 1598 O O . THR A 1 203 ? -11.698 0.822 -10.993 1.00 95.19 203 THR A O 1
ATOM 1601 N N . PHE A 1 204 ? -10.742 -0.177 -9.232 1.00 94.50 204 PHE A N 1
ATOM 1602 C CA . PHE A 1 204 ? -9.414 -0.224 -9.845 1.00 94.50 204 PHE A CA 1
ATOM 1603 C C . PHE A 1 204 ? -9.379 -1.094 -11.104 1.00 94.50 204 PHE A C 1
ATOM 1605 O O . PHE A 1 204 ? -8.763 -0.713 -12.096 1.00 94.50 204 PHE A O 1
ATOM 1612 N N . ASN A 1 205 ? -10.076 -2.232 -11.123 1.00 92.94 205 ASN A N 1
ATOM 1613 C CA . ASN A 1 205 ? -10.148 -3.075 -12.316 1.00 92.94 205 ASN A CA 1
ATOM 1614 C C . ASN A 1 205 ? -10.923 -2.393 -13.460 1.00 92.94 205 ASN A C 1
ATOM 1616 O O . ASN A 1 205 ? -10.533 -2.488 -14.623 1.00 92.94 205 ASN A O 1
ATOM 1620 N N . ALA A 1 206 ? -11.994 -1.658 -13.154 1.00 91.75 206 ALA A N 1
ATOM 1621 C CA . ALA A 1 206 ? -12.724 -0.868 -14.143 1.00 91.75 206 ALA A CA 1
ATOM 1622 C C . ALA A 1 206 ? -11.831 0.227 -14.750 1.00 91.75 206 ALA A C 1
ATOM 1624 O O . ALA A 1 206 ? -11.790 0.382 -15.973 1.00 91.75 206 ALA A O 1
ATOM 1625 N N . ILE A 1 207 ? -11.056 0.930 -13.916 1.00 91.00 207 ILE A N 1
ATOM 1626 C CA . ILE A 1 207 ? -10.067 1.920 -14.365 1.00 91.00 207 ILE A CA 1
ATOM 1627 C C . ILE A 1 207 ? -8.990 1.247 -15.231 1.00 91.00 207 ILE A C 1
ATOM 1629 O O . ILE A 1 207 ? -8.703 1.727 -16.327 1.00 91.00 207 ILE A O 1
ATOM 1633 N N . TYR A 1 208 ? -8.438 0.113 -14.793 1.00 89.44 208 TYR A N 1
ATOM 1634 C CA . TYR A 1 208 ? -7.436 -0.647 -15.543 1.00 89.44 208 TYR A CA 1
ATOM 1635 C C . TYR A 1 208 ? -7.930 -1.044 -16.937 1.00 89.44 208 TYR A C 1
ATOM 1637 O O . TYR A 1 208 ? -7.267 -0.776 -17.942 1.00 89.44 208 TYR A O 1
ATOM 1645 N N . ASN A 1 209 ? -9.120 -1.641 -17.020 1.00 88.31 209 ASN A N 1
ATOM 1646 C CA . ASN A 1 209 ? -9.675 -2.081 -18.295 1.00 88.31 209 ASN A CA 1
ATOM 1647 C C . ASN A 1 209 ? -9.970 -0.897 -19.221 1.00 88.31 209 ASN A C 1
ATOM 1649 O O . ASN A 1 209 ? -9.699 -0.987 -20.415 1.00 88.31 209 ASN A O 1
ATOM 1653 N N . ARG A 1 210 ? -10.462 0.225 -18.680 1.00 85.44 210 ARG A N 1
ATOM 1654 C CA . ARG A 1 210 ? -10.795 1.416 -19.472 1.00 85.44 210 ARG A CA 1
ATOM 1655 C C . ARG A 1 210 ? -9.566 2.140 -20.023 1.00 85.44 210 ARG A C 1
ATOM 1657 O O . ARG A 1 210 ? -9.617 2.627 -21.147 1.00 85.44 210 ARG A O 1
ATOM 1664 N N . TRP A 1 211 ? -8.486 2.237 -19.247 1.00 77.50 211 TRP A N 1
ATOM 1665 C CA . TRP A 1 211 ? -7.335 3.079 -19.598 1.00 77.50 211 TRP A CA 1
ATOM 1666 C C . TRP A 1 211 ? -6.135 2.311 -20.145 1.00 77.50 211 TRP A C 1
ATOM 1668 O O . TRP A 1 211 ? -5.415 2.839 -20.990 1.00 77.50 211 TRP A O 1
ATOM 1678 N N . ILE A 1 212 ? -5.897 1.097 -19.651 1.00 75.06 212 ILE A N 1
ATOM 1679 C CA . ILE A 1 212 ? -4.632 0.387 -19.857 1.00 75.06 212 ILE A CA 1
ATOM 1680 C C . ILE A 1 212 ? -4.799 -0.811 -20.801 1.00 75.06 212 ILE A C 1
ATOM 1682 O O . ILE A 1 212 ? -3.916 -1.067 -21.613 1.00 75.06 212 ILE A O 1
ATOM 1686 N N . ARG A 1 213 ? -5.920 -1.541 -20.736 1.00 67.38 213 ARG A N 1
ATOM 1687 C CA . ARG A 1 213 ? -6.114 -2.756 -21.552 1.00 67.38 213 ARG A CA 1
ATOM 1688 C C . ARG A 1 213 ? -6.517 -2.479 -23.008 1.00 67.38 213 ARG A C 1
ATOM 1690 O O . ARG A 1 213 ? -6.219 -3.294 -23.873 1.00 67.38 213 ARG A O 1
ATOM 1697 N N . ILE A 1 214 ? -7.216 -1.373 -23.272 1.00 55.28 214 ILE A N 1
ATOM 1698 C CA . ILE A 1 214 ? -7.839 -1.079 -24.582 1.00 55.28 214 ILE A CA 1
ATOM 1699 C C . ILE A 1 214 ? -6.925 -0.243 -25.505 1.00 55.28 214 ILE A C 1
ATOM 1701 O O . ILE A 1 214 ? -7.244 -0.045 -26.674 1.00 55.28 214 ILE A O 1
ATOM 1705 N N . ARG A 1 215 ? -5.770 0.228 -25.024 1.00 50.38 215 ARG A N 1
ATOM 1706 C CA . ARG A 1 215 ? -4.872 1.116 -25.774 1.00 50.38 215 ARG A CA 1
ATOM 1707 C C . ARG A 1 215 ? -3.478 0.533 -25.859 1.00 50.38 215 ARG A C 1
ATOM 1709 O O . ARG A 1 215 ? -2.890 0.528 -26.963 1.00 50.38 215 ARG A O 1
#

Radius of gyration: 25.38 Å; chains: 1; bounding box: 50×50×80 Å

Secondary structure (DSSP, 8-state):
----------TT--S---------------GGGS---------S-HHHHHHHHHHHHHHHHS-HHHHHHIIIIIGGGGT----HHHHHHHHHHHHHHHHHHHHHHHHHHTS-HHHHHHHHHTT--HHHHIIIIIIHHHHHHHHHHHHHHHHHHHHHHHHHGGGT--SHHHHHHHHHHHH--HHHHHHHHHHHHHHHHHHHHHHHHHHHIIIII--

pLDDT: mean 81.53, std 21.01, range [29.95, 97.69]